Protein AF-A0A956NRW0-F1 (afdb_monomer_lite)

Secondary structure (DSSP, 8-state):
-PPPPPPPPHHHHHHHHTTPEEEEEEEEEP-TTS--EEEEEEETTEEEEE----HHHHHHHHHHHHHTT---EEEEE-SSTTEEEEEESSSSP-EEEEETTS--HHHHHHHTPPP-SSHHHHHHHHHHHH-HHHHHHHHHHHHHHHHHHHHHHS-TTS-HHHHHHHHHHHHHHHHHHHHHHHTTTTTT-TTHHHHHHHHHHHTT--HIIIIIHIIIIIIITS-GGG--HHHHTT-S-----STTTSPPHHHHHT-

Sequence (255 aa):
MATPPRTPSPVDRFLALIGARRAALPRQVPGQDAPPLLHVADLAQLPCWLAETDSARTRTLARRLARHGHVALLLGRGGHPDGVEAAVTLAPARVHAIDLGAPAIAVQRLRQLAPTGSRLGDALAAAAALDVDAAGRLAFGRARARVTSMVRALPERIPAPDRHAWVLLQVTRLLFLRFVESEGWLDGRADFLARAVDDVMQRGGEPWTDLLAPLFFGTLNRPVARRTAGARRFGRIPFLNGGLFERHPLEVAHR

Structure (mmCIF, N/CA/C/O backbone):
data_AF-A0A956NRW0-F1
#
_entry.id   AF-A0A956NRW0-F1
#
loop_
_atom_site.group_PDB
_atom_site.id
_atom_site.type_symbol
_atom_site.label_atom_id
_atom_site.label_alt_id
_atom_site.label_comp_id
_atom_site.label_asym_id
_atom_site.label_entity_id
_atom_site.label_seq_id
_atom_site.pdbx_PDB_ins_code
_atom_site.Cartn_x
_atom_site.Cartn_y
_atom_site.Cartn_z
_atom_site.occupancy
_atom_site.B_iso_or_equiv
_atom_site.auth_seq_id
_atom_site.auth_comp_id
_atom_site.auth_asym_id
_atom_site.auth_atom_id
_atom_site.pdbx_PDB_model_num
ATOM 1 N N . MET A 1 1 ? -43.863 -12.610 13.080 1.00 38.00 1 MET A N 1
ATOM 2 C CA . MET A 1 1 ? -43.290 -11.297 12.712 1.00 38.00 1 MET A CA 1
ATOM 3 C C . MET A 1 1 ? -41.778 -11.463 12.678 1.00 38.00 1 MET A C 1
ATOM 5 O O . MET A 1 1 ? -41.173 -11.578 13.734 1.00 38.00 1 MET A O 1
ATOM 9 N N . ALA A 1 2 ? -41.186 -11.643 11.495 1.00 37.66 2 ALA A N 1
ATOM 10 C CA . ALA A 1 2 ? -39.738 -11.798 11.368 1.00 37.66 2 ALA A CA 1
ATOM 11 C C . ALA A 1 2 ? -39.085 -10.425 11.563 1.00 37.66 2 ALA A C 1
ATOM 13 O O . ALA A 1 2 ? -39.361 -9.496 10.807 1.00 37.66 2 ALA A O 1
ATOM 14 N N . THR A 1 3 ? -38.276 -10.281 12.609 1.00 34.28 3 THR A N 1
ATOM 15 C CA . THR A 1 3 ? -37.458 -9.090 12.845 1.00 34.28 3 THR A CA 1
ATOM 16 C C . THR A 1 3 ? -36.554 -8.887 11.624 1.00 34.28 3 THR A C 1
ATOM 18 O O . THR A 1 3 ? -35.853 -9.833 11.255 1.00 34.28 3 THR A O 1
ATOM 21 N N . PRO A 1 4 ? -36.561 -7.718 10.958 1.00 40.06 4 PRO A N 1
ATOM 22 C CA . PRO A 1 4 ? -35.683 -7.489 9.815 1.00 40.06 4 PRO A CA 1
ATOM 23 C C . PRO A 1 4 ? -34.215 -7.665 10.241 1.00 40.06 4 PRO A C 1
ATOM 25 O O . PRO A 1 4 ? -33.876 -7.352 11.390 1.00 40.06 4 PRO A O 1
ATOM 28 N N . PRO A 1 5 ? -33.332 -8.171 9.360 1.00 44.38 5 PRO A N 1
ATOM 29 C CA . PRO A 1 5 ? -31.921 -8.330 9.690 1.00 44.38 5 PRO A CA 1
ATOM 30 C C . PRO A 1 5 ? -31.342 -6.961 10.065 1.00 44.38 5 PRO A C 1
ATOM 32 O O . PRO A 1 5 ? -31.353 -6.035 9.255 1.00 44.38 5 PRO A O 1
ATOM 35 N N . ARG A 1 6 ? -30.874 -6.809 11.314 1.00 53.38 6 ARG A N 1
ATOM 36 C CA . ARG A 1 6 ? -30.199 -5.582 11.763 1.00 53.38 6 ARG A CA 1
ATOM 37 C C . ARG A 1 6 ? -28.986 -5.368 10.868 1.00 53.38 6 ARG A C 1
ATOM 39 O O . ARG A 1 6 ? -28.093 -6.214 10.830 1.00 53.38 6 ARG A O 1
ATOM 46 N N . THR A 1 7 ? -28.949 -4.239 10.172 1.00 58.75 7 THR A N 1
ATOM 47 C CA . THR A 1 7 ? -27.763 -3.799 9.442 1.00 58.75 7 THR A CA 1
ATOM 48 C C . THR A 1 7 ? -26.584 -3.769 10.422 1.00 58.75 7 THR A C 1
ATOM 50 O O . THR A 1 7 ? -26.732 -3.197 11.508 1.00 58.75 7 THR A O 1
ATOM 53 N N . PRO A 1 8 ? -25.444 -4.409 10.104 1.00 72.69 8 PRO A N 1
ATOM 54 C CA . PRO A 1 8 ? -24.305 -4.450 11.014 1.00 72.69 8 PRO A CA 1
ATOM 55 C C . PRO A 1 8 ? -23.824 -3.027 11.296 1.00 72.69 8 PRO A C 1
ATOM 57 O O . PRO A 1 8 ? -23.718 -2.211 10.376 1.00 72.69 8 PRO A O 1
ATOM 60 N N . SER A 1 9 ? -23.541 -2.723 12.564 1.00 84.81 9 SER A N 1
ATOM 61 C CA . SER A 1 9 ? -23.036 -1.402 12.937 1.00 84.81 9 SER A CA 1
ATOM 62 C C . SER A 1 9 ? -21.676 -1.122 12.271 1.00 84.81 9 SER A C 1
ATOM 64 O O . SER A 1 9 ? -20.981 -2.053 11.850 1.00 84.81 9 SER A O 1
ATOM 66 N N . PRO A 1 10 ? -21.233 0.143 12.187 1.00 86.12 10 PRO A N 1
ATOM 67 C CA . PRO A 1 10 ? -19.915 0.473 11.634 1.00 86.12 10 PRO A CA 1
ATOM 68 C C . PRO A 1 10 ? -18.787 -0.253 12.371 1.00 86.12 10 PRO A C 1
ATOM 70 O O . PRO A 1 10 ? -17.885 -0.814 11.755 1.00 86.12 10 PRO A O 1
ATOM 73 N N . VAL A 1 11 ? -18.895 -0.351 13.698 1.00 87.88 11 VAL A N 1
ATOM 74 C CA . VAL A 1 11 ? -17.971 -1.123 14.539 1.00 87.88 11 VAL A CA 1
ATOM 75 C C . VAL A 1 11 ? -17.994 -2.602 14.156 1.00 87.88 11 VAL A C 1
ATOM 77 O O . VAL A 1 11 ? -16.940 -3.227 14.047 1.00 87.88 11 VAL A O 1
ATOM 80 N N . ASP A 1 12 ? -19.175 -3.161 13.885 1.00 88.56 12 ASP A N 1
ATOM 81 C CA . ASP A 1 12 ? -19.300 -4.556 13.476 1.00 88.56 12 ASP A CA 1
ATOM 82 C C . ASP A 1 12 ? -18.597 -4.848 12.150 1.00 88.56 12 ASP A C 1
ATOM 84 O O . ASP A 1 12 ? -17.919 -5.873 12.021 1.00 88.56 12 ASP A O 1
ATOM 88 N N . ARG A 1 13 ? -18.742 -3.933 11.185 1.00 90.44 13 ARG A N 1
ATOM 89 C CA . ARG A 1 13 ? -18.054 -3.990 9.892 1.00 90.44 13 ARG A CA 1
ATOM 90 C C . ARG A 1 13 ? -16.546 -3.841 10.061 1.00 90.44 13 ARG A C 1
ATOM 92 O O . ARG A 1 13 ? -15.802 -4.636 9.495 1.00 90.44 13 ARG A O 1
ATOM 99 N N . PHE A 1 14 ? -16.091 -2.880 10.866 1.00 91.25 14 PHE A N 1
ATOM 100 C CA . PHE A 1 14 ? -14.670 -2.682 11.156 1.00 91.25 14 PHE A CA 1
ATOM 101 C C . PHE A 1 14 ? -14.024 -3.949 11.731 1.00 91.25 14 PHE A C 1
ATOM 103 O O . PHE A 1 14 ? -13.015 -4.412 11.201 1.00 91.25 14 PHE A O 1
ATOM 110 N N . LEU A 1 15 ? -14.640 -4.554 12.754 1.00 92.50 15 LEU A N 1
ATOM 111 C CA . LEU A 1 15 ? -14.152 -5.786 13.384 1.00 92.50 15 LEU A CA 1
ATOM 112 C C . LEU A 1 15 ? -14.040 -6.947 12.385 1.00 92.50 15 LEU A C 1
ATOM 114 O O . LEU A 1 15 ? -13.053 -7.683 12.405 1.00 92.50 15 LEU A O 1
ATOM 118 N N . ALA A 1 16 ? -15.019 -7.090 11.487 1.00 91.44 16 ALA A N 1
ATOM 119 C CA . ALA A 1 16 ? -14.989 -8.107 10.438 1.00 91.44 16 ALA A CA 1
ATOM 120 C C . ALA A 1 16 ? -13.855 -7.865 9.425 1.00 91.44 16 ALA A C 1
ATOM 122 O O . ALA A 1 16 ? -13.162 -8.803 9.027 1.00 91.44 16 ALA A O 1
ATOM 123 N N . LEU A 1 17 ? -13.624 -6.608 9.032 1.00 91.69 17 LEU A N 1
ATOM 124 C CA . LEU A 1 17 ? -12.582 -6.252 8.067 1.00 91.69 17 LEU A CA 1
ATOM 125 C C . LEU A 1 17 ? -11.172 -6.525 8.605 1.00 91.69 17 LEU A C 1
ATOM 127 O O . LEU A 1 17 ? -10.342 -7.078 7.878 1.00 91.69 17 LEU A O 1
ATOM 131 N N . ILE A 1 18 ? -10.917 -6.207 9.878 1.00 92.56 18 ILE A N 1
ATOM 132 C CA . ILE A 1 18 ? -9.623 -6.478 10.526 1.00 92.56 18 ILE A CA 1
ATOM 133 C C . ILE A 1 18 ? -9.441 -7.950 10.926 1.00 92.56 18 ILE A C 1
ATOM 135 O O . ILE A 1 18 ? -8.366 -8.319 11.383 1.00 92.56 18 ILE A O 1
ATOM 139 N N . GLY A 1 19 ? -10.466 -8.795 10.757 1.00 91.50 19 GLY A N 1
ATOM 140 C CA . GLY A 1 19 ? -10.406 -10.216 11.106 1.00 91.50 19 GLY A CA 1
ATOM 141 C C . GLY A 1 19 ? -10.391 -10.488 12.613 1.00 91.50 19 GLY A C 1
ATOM 142 O O . GLY A 1 19 ? -9.850 -11.504 13.042 1.00 91.50 19 GLY A O 1
ATOM 143 N N . ALA A 1 20 ? -10.959 -9.592 13.426 1.00 93.00 20 ALA A N 1
ATOM 144 C CA . ALA A 1 20 ? -11.029 -9.787 14.870 1.00 93.00 20 ALA A CA 1
ATOM 145 C C . ALA A 1 20 ? -12.005 -10.921 15.229 1.00 93.00 20 ALA A C 1
ATOM 147 O O . ALA A 1 20 ? -13.095 -11.044 14.660 1.00 93.00 20 ALA A O 1
ATOM 148 N N . ARG A 1 21 ? -11.637 -11.738 16.219 1.00 91.94 21 ARG A N 1
ATOM 149 C CA . ARG A 1 21 ? -12.472 -12.835 16.715 1.00 91.94 21 ARG A CA 1
ATOM 150 C C . ARG A 1 21 ? -13.541 -12.277 17.647 1.00 91.94 21 ARG A C 1
ATOM 152 O O . ARG A 1 21 ? -13.219 -11.737 18.699 1.00 91.94 21 ARG A O 1
ATOM 159 N N . ARG A 1 22 ? -14.814 -12.429 17.284 1.00 88.38 22 ARG A N 1
ATOM 160 C CA . ARG A 1 22 ? -15.949 -11.968 18.097 1.00 88.38 22 ARG A CA 1
ATOM 161 C C . ARG A 1 22 ? -15.979 -12.626 19.474 1.00 88.38 22 ARG A C 1
ATOM 163 O O . ARG A 1 22 ? -15.791 -13.836 19.589 1.00 88.38 22 ARG A O 1
ATOM 170 N N . ALA A 1 23 ? -16.278 -11.831 20.499 1.00 83.50 23 ALA A N 1
ATOM 171 C CA . ALA A 1 23 ? -16.633 -12.362 21.807 1.00 83.50 23 ALA A CA 1
ATOM 172 C C . ALA A 1 23 ? -18.000 -13.064 21.721 1.00 83.50 23 ALA A C 1
ATOM 174 O O . ALA A 1 23 ? -18.914 -12.559 21.072 1.00 83.50 23 ALA A O 1
ATOM 175 N N . ALA A 1 24 ? -18.141 -14.221 22.376 1.00 70.69 24 ALA A N 1
ATOM 176 C CA . ALA A 1 24 ? -19.383 -15.002 22.355 1.00 70.69 24 ALA A CA 1
ATOM 177 C C . ALA A 1 24 ? -20.562 -14.254 23.002 1.00 70.69 24 ALA A C 1
ATOM 179 O O . ALA A 1 24 ? -21.689 -14.327 22.522 1.00 70.69 24 ALA A O 1
ATOM 180 N N . LEU A 1 25 ? -20.286 -13.511 24.076 1.00 67.88 25 LEU A N 1
ATOM 181 C CA . LEU A 1 25 ? -21.221 -12.602 24.727 1.00 67.88 25 LEU A CA 1
ATOM 182 C C . LEU A 1 25 ? -20.461 -11.333 25.115 1.00 67.88 25 LEU A C 1
ATOM 184 O O . LEU A 1 25 ? -19.391 -11.451 25.724 1.00 67.88 25 LEU A O 1
ATOM 188 N N . PRO A 1 26 ? -20.985 -10.140 24.790 1.00 68.25 26 PRO A N 1
ATOM 189 C CA . PRO A 1 26 ? -20.364 -8.901 25.211 1.00 68.25 26 PRO A CA 1
ATOM 190 C C . PRO A 1 26 ? -20.282 -8.819 26.739 1.00 68.25 26 PRO A C 1
ATOM 192 O O . PRO A 1 26 ? -21.289 -8.986 27.427 1.00 68.25 26 PRO A O 1
ATOM 195 N N . ARG A 1 27 ? -19.081 -8.595 27.282 1.00 70.31 27 ARG A N 1
ATOM 196 C CA . ARG A 1 27 ? -18.859 -8.496 28.735 1.00 70.31 27 ARG A CA 1
ATOM 197 C C . ARG A 1 27 ? -18.570 -7.060 29.125 1.00 70.31 27 ARG A C 1
ATOM 199 O O . ARG A 1 27 ? -17.710 -6.421 28.519 1.00 70.31 27 ARG A O 1
ATOM 206 N N . GLN A 1 28 ? -19.261 -6.574 30.150 1.00 71.25 28 GLN A N 1
ATOM 207 C CA . GLN A 1 28 ? -18.944 -5.281 30.737 1.00 71.25 28 GLN A CA 1
ATOM 208 C C . GLN A 1 28 ? -17.596 -5.385 31.453 1.00 71.25 28 GLN A C 1
ATOM 210 O O . GLN A 1 28 ? -17.393 -6.256 32.301 1.00 71.25 28 GLN A O 1
ATOM 215 N N . VAL A 1 29 ? -16.658 -4.523 31.080 1.00 68.00 29 VAL A N 1
ATOM 216 C CA . VAL A 1 29 ? -15.355 -4.437 31.736 1.00 68.00 29 VAL A CA 1
ATOM 217 C C . VAL A 1 29 ? -15.515 -3.506 32.940 1.00 68.00 29 VAL A C 1
ATOM 219 O O . VAL A 1 29 ? -15.993 -2.383 32.756 1.00 68.00 29 VAL A O 1
ATOM 222 N N . PRO A 1 30 ? -15.152 -3.934 34.164 1.00 56.62 30 PRO A N 1
ATOM 223 C CA . PRO A 1 30 ? -15.244 -3.078 35.338 1.00 56.62 30 PRO A CA 1
ATOM 224 C C . PRO A 1 30 ? -14.390 -1.826 35.138 1.00 56.62 30 PRO A C 1
ATOM 226 O O . PRO A 1 30 ? -13.171 -1.911 35.005 1.00 56.62 30 PRO A O 1
ATOM 229 N N . GLY A 1 31 ? -15.031 -0.663 35.108 1.00 55.47 31 GLY A N 1
ATOM 230 C CA . GLY A 1 31 ? -14.366 0.631 35.137 1.00 55.47 31 GLY A CA 1
ATOM 231 C C . GLY A 1 31 ? -14.922 1.421 36.307 1.00 55.47 31 GLY A C 1
ATOM 232 O O . GLY A 1 31 ? -16.057 1.881 36.236 1.00 55.47 31 GLY A O 1
ATOM 233 N N . GLN A 1 32 ? -14.147 1.570 37.382 1.00 51.06 32 GLN A N 1
ATOM 234 C CA . GLN A 1 32 ? -14.484 2.530 38.433 1.00 51.06 32 GLN A CA 1
ATOM 235 C C . GLN A 1 32 ? -14.454 3.932 37.792 1.00 51.06 32 GLN A C 1
ATOM 237 O O . GLN A 1 32 ? -13.421 4.376 37.290 1.00 51.06 32 GLN A O 1
ATOM 242 N N . ASP A 1 33 ? -15.617 4.580 37.703 1.00 53.00 33 ASP A N 1
ATOM 243 C CA . ASP A 1 33 ? -15.849 5.928 37.155 1.00 53.00 33 ASP A CA 1
ATOM 244 C C . ASP A 1 33 ? -15.638 6.132 35.639 1.00 53.00 33 ASP A C 1
ATOM 246 O O . ASP A 1 33 ? -15.332 7.244 35.200 1.00 53.00 33 ASP A O 1
ATOM 250 N N . ALA A 1 34 ? -15.760 5.092 34.811 1.00 59.72 34 ALA A N 1
ATOM 251 C CA . ALA A 1 34 ? -15.691 5.197 33.345 1.00 59.72 34 ALA A CA 1
ATOM 252 C C . ALA A 1 34 ? -17.046 4.837 32.702 1.00 59.72 34 ALA A C 1
ATOM 254 O O . ALA A 1 34 ? -17.807 4.077 33.303 1.00 59.72 34 ALA A O 1
ATOM 255 N N . PRO A 1 35 ? -17.374 5.340 31.491 1.00 65.06 35 PRO A N 1
ATOM 256 C CA . PRO A 1 35 ? -18.536 4.836 30.760 1.00 65.06 35 PRO A CA 1
ATOM 257 C C . PRO A 1 35 ? -18.418 3.311 30.595 1.00 65.06 35 PRO A C 1
ATOM 259 O O . PRO A 1 35 ? -17.295 2.804 30.495 1.00 65.06 35 PRO A O 1
ATOM 262 N N . PRO A 1 36 ? -19.543 2.573 30.580 1.00 73.62 36 PRO A N 1
ATOM 263 C CA . PRO A 1 36 ? -19.519 1.121 30.485 1.00 73.62 36 PRO A CA 1
ATOM 264 C C . PRO A 1 36 ? -18.749 0.696 29.231 1.00 73.62 36 PRO A C 1
ATOM 266 O O . PRO A 1 36 ? -19.142 1.002 28.107 1.00 73.62 36 PRO A O 1
ATOM 269 N N . LEU A 1 37 ? -17.623 0.014 29.441 1.00 84.56 37 LEU A N 1
ATOM 270 C CA . LEU A 1 37 ? -16.817 -0.563 28.374 1.00 84.56 37 LEU A CA 1
ATOM 271 C C . LEU A 1 37 ? -17.332 -1.957 28.068 1.00 84.56 37 LEU A C 1
ATOM 273 O O . LEU A 1 37 ? -17.497 -2.777 28.974 1.00 84.56 37 LEU A O 1
ATOM 277 N N . LEU A 1 38 ? -17.533 -2.238 26.789 1.00 88.50 38 LEU A N 1
ATOM 278 C CA . LEU A 1 38 ? -18.026 -3.524 26.335 1.00 88.50 38 LEU A CA 1
ATOM 279 C C . LEU A 1 38 ? -16.923 -4.282 25.602 1.00 88.50 38 LEU A C 1
ATOM 281 O O . LEU A 1 38 ? -16.443 -3.834 24.565 1.00 88.50 38 LEU A O 1
ATOM 285 N N . HIS A 1 39 ? -16.521 -5.447 26.100 1.00 91.25 39 HIS A N 1
ATOM 286 C CA . HIS A 1 39 ? -15.642 -6.341 25.344 1.00 91.25 39 HIS A CA 1
ATOM 287 C C . HIS A 1 39 ? -16.421 -6.990 24.202 1.00 91.25 39 HIS A C 1
ATOM 289 O O . HIS A 1 39 ? -17.383 -7.711 24.448 1.00 91.25 39 HIS A O 1
ATOM 295 N N . VAL A 1 40 ? -16.020 -6.707 22.960 1.00 91.88 40 VAL A N 1
ATOM 296 C CA . VAL A 1 40 ? -16.759 -7.106 21.746 1.00 91.88 40 VAL A CA 1
ATOM 297 C C . VAL A 1 40 ? -16.001 -8.100 20.864 1.00 91.88 40 VAL A C 1
ATOM 299 O O . VAL A 1 40 ? -16.624 -8.863 20.121 1.00 91.88 40 VAL A O 1
ATOM 302 N N . ALA A 1 41 ? -14.668 -8.109 20.926 1.00 93.62 41 ALA A N 1
ATOM 303 C CA . ALA A 1 41 ? -13.820 -8.989 20.126 1.00 93.62 41 ALA A CA 1
ATOM 304 C C . ALA A 1 41 ? -12.388 -9.062 20.680 1.00 93.62 41 ALA A C 1
ATOM 306 O O . ALA A 1 41 ? -12.022 -8.292 21.564 1.00 93.62 41 ALA A O 1
ATOM 307 N N . ASP A 1 42 ? -11.571 -9.938 20.104 1.00 94.06 42 ASP A N 1
ATOM 308 C CA . ASP A 1 42 ? -10.123 -9.999 20.296 1.00 94.06 42 ASP A CA 1
ATOM 309 C C . ASP A 1 42 ? -9.409 -9.888 18.941 1.00 94.06 42 ASP A C 1
ATOM 311 O O . ASP A 1 42 ? -9.763 -10.579 17.981 1.00 94.06 42 ASP A O 1
ATOM 315 N N . LEU A 1 43 ? -8.378 -9.048 18.866 1.00 93.25 43 LEU A N 1
ATOM 316 C CA . LEU A 1 43 ? -7.432 -8.996 17.754 1.00 93.25 43 LEU A CA 1
ATOM 317 C C . LEU A 1 43 ? -6.133 -9.659 18.224 1.00 93.25 43 LEU A C 1
ATOM 319 O O . LEU A 1 43 ? -5.366 -9.056 18.970 1.00 93.25 43 LEU A O 1
ATOM 323 N N . ALA A 1 44 ? -5.911 -10.919 17.843 1.00 91.88 44 ALA A N 1
ATOM 324 C CA . ALA A 1 44 ? -4.897 -11.770 18.475 1.00 91.88 44 ALA A CA 1
ATOM 325 C C . ALA A 1 44 ? -5.090 -11.828 20.012 1.00 91.88 44 ALA A C 1
ATOM 327 O O . ALA A 1 44 ? -6.150 -12.270 20.456 1.00 91.88 44 ALA A O 1
ATOM 328 N N . GLN A 1 45 ? -4.118 -11.404 20.832 1.00 92.12 45 GLN A N 1
ATOM 329 C CA . GLN A 1 45 ? -4.265 -11.316 22.296 1.00 92.12 45 GLN A CA 1
ATOM 330 C C . GLN A 1 45 ? -4.740 -9.937 22.790 1.00 92.12 45 GLN A C 1
ATOM 332 O O . GLN A 1 45 ? -4.855 -9.722 24.005 1.00 92.12 45 GLN A O 1
ATOM 337 N N . LEU A 1 46 ? -4.988 -8.991 21.878 1.00 94.00 46 LEU A N 1
ATOM 338 C CA . LEU A 1 46 ? -5.430 -7.637 22.198 1.00 94.00 46 LEU A CA 1
ATOM 339 C C . LEU A 1 46 ? -6.963 -7.582 22.306 1.00 94.00 46 LEU A C 1
ATOM 341 O O . LEU A 1 46 ? -7.649 -7.709 21.287 1.00 94.00 46 LEU A O 1
ATOM 345 N N . PRO A 1 47 ? -7.532 -7.355 23.505 1.00 93.69 47 PRO A N 1
ATOM 346 C CA . PRO A 1 47 ? -8.975 -7.217 23.638 1.00 93.69 47 PRO A CA 1
ATOM 347 C C . PRO A 1 47 ? -9.457 -5.939 22.944 1.00 93.69 47 PRO A C 1
ATOM 349 O O . PRO A 1 47 ? -8.836 -4.882 23.053 1.00 93.69 47 PRO A O 1
ATOM 352 N N . CYS A 1 48 ? -10.583 -6.037 22.245 1.00 94.19 48 CYS A N 1
ATOM 353 C CA . CYS A 1 48 ? -11.268 -4.921 21.606 1.00 94.19 48 CYS A CA 1
ATOM 354 C C . CYS A 1 48 ? -12.447 -4.488 22.482 1.00 94.19 48 CYS A C 1
ATOM 356 O O . CYS A 1 48 ? -13.370 -5.273 22.734 1.00 94.19 48 CYS A O 1
ATOM 358 N N . TRP A 1 49 ? -12.414 -3.245 22.951 1.00 93.38 49 TRP A N 1
ATOM 359 C CA . TRP A 1 49 ? -13.445 -2.657 23.800 1.00 93.38 49 TRP A CA 1
ATOM 360 C C . TRP A 1 49 ? -14.213 -1.594 23.039 1.00 93.38 49 TRP A C 1
ATOM 362 O O . TRP A 1 49 ? -13.613 -0.743 22.397 1.00 93.38 49 TRP A O 1
ATOM 372 N N . LEU A 1 50 ? -15.533 -1.623 23.139 1.00 89.88 50 LEU A N 1
ATOM 373 C CA . LEU A 1 50 ? -16.420 -0.605 22.608 1.00 89.88 50 LEU A CA 1
ATOM 374 C C . LEU A 1 50 ? -16.821 0.351 23.732 1.00 89.88 50 LEU A C 1
ATOM 376 O O . LEU A 1 50 ? -17.248 -0.089 24.802 1.00 89.88 50 LEU A O 1
ATOM 380 N N . ALA A 1 51 ? -16.693 1.647 23.469 1.00 85.94 51 ALA A N 1
ATOM 381 C CA . ALA A 1 51 ? -17.247 2.713 24.286 1.00 85.94 51 ALA A CA 1
ATOM 382 C C . ALA A 1 51 ? -18.305 3.474 23.480 1.00 85.94 51 ALA A C 1
ATOM 384 O O . ALA A 1 51 ? -18.067 3.871 22.338 1.00 85.94 51 ALA A O 1
ATOM 385 N N . GLU A 1 52 ? -19.467 3.717 24.082 1.00 79.06 52 GLU A N 1
ATOM 386 C CA . GLU A 1 52 ? -20.474 4.622 23.518 1.00 79.06 52 GLU A CA 1
ATOM 387 C C . GLU A 1 52 ? -20.067 6.080 23.781 1.00 79.06 52 GLU A C 1
ATOM 389 O O . GLU A 1 52 ? -20.621 6.773 24.633 1.00 79.06 52 GLU A O 1
ATOM 394 N N . THR A 1 53 ? -19.018 6.535 23.092 1.00 70.81 53 THR A N 1
ATOM 395 C CA . THR A 1 53 ? -18.419 7.863 23.280 1.00 70.81 53 THR A CA 1
ATOM 396 C C . THR A 1 53 ? -18.199 8.602 21.963 1.00 70.81 53 THR A C 1
ATOM 398 O O . THR A 1 53 ? -18.039 7.984 20.912 1.00 70.81 53 THR A O 1
ATOM 401 N N . ASP A 1 54 ? -18.168 9.937 22.047 1.00 70.62 54 ASP A N 1
ATOM 402 C CA . ASP A 1 54 ? -17.678 10.834 20.991 1.00 70.62 54 ASP A CA 1
ATOM 403 C C . ASP A 1 54 ? -16.136 10.885 20.936 1.00 70.62 54 ASP A C 1
ATOM 405 O O . ASP A 1 54 ? -15.453 10.414 21.849 1.00 70.62 54 ASP A O 1
ATOM 409 N N . SER A 1 55 ? -15.583 11.541 19.911 1.00 67.38 55 SER A N 1
ATOM 410 C CA . SER A 1 55 ? -14.139 11.700 19.672 1.00 67.38 55 SER A CA 1
ATOM 411 C C . SER A 1 55 ? -13.312 12.199 20.851 1.00 67.38 55 SER A C 1
ATOM 413 O O . SER A 1 55 ? -12.221 11.685 21.144 1.00 67.38 55 SER A O 1
ATOM 415 N N . ALA A 1 56 ? -13.795 13.235 21.537 1.00 68.75 56 ALA A N 1
ATOM 416 C CA . ALA A 1 56 ? -13.063 13.864 22.631 1.00 68.75 56 ALA A CA 1
ATOM 417 C C . ALA A 1 56 ? -13.045 12.953 23.869 1.00 68.75 56 ALA A C 1
ATOM 419 O O . ALA A 1 56 ? -12.017 12.814 24.551 1.00 68.75 56 ALA A O 1
ATOM 420 N N . ARG A 1 57 ? -14.166 12.275 24.123 1.00 78.62 57 ARG A N 1
ATOM 421 C CA . ARG A 1 57 ? -14.331 11.313 25.212 1.00 78.62 57 ARG A CA 1
ATOM 422 C C . ARG A 1 57 ? -13.558 10.021 24.948 1.00 78.62 57 ARG A C 1
ATOM 424 O O . ARG A 1 57 ? -12.863 9.577 25.861 1.00 78.62 57 ARG A O 1
ATOM 431 N N . THR A 1 58 ? -13.550 9.495 23.718 1.00 79.75 58 THR A N 1
ATOM 432 C CA . THR A 1 58 ? -12.745 8.321 23.318 1.00 79.75 58 THR A CA 1
ATOM 433 C C . THR A 1 58 ? -11.264 8.550 23.626 1.00 79.75 58 THR A C 1
ATOM 435 O O . THR A 1 58 ? -10.601 7.707 24.233 1.00 79.75 58 THR A O 1
ATOM 438 N N . ARG A 1 59 ? -10.731 9.735 23.292 1.00 81.00 59 ARG A N 1
ATOM 439 C CA . ARG A 1 59 ? -9.323 10.088 23.555 1.00 81.00 59 ARG A CA 1
ATOM 440 C C . ARG A 1 59 ? -9.000 10.152 25.039 1.00 81.00 59 ARG A C 1
ATOM 442 O O . ARG A 1 59 ? -7.964 9.647 25.476 1.00 81.00 59 ARG A O 1
ATOM 449 N N . THR A 1 60 ? -9.865 10.806 25.802 1.00 84.06 60 THR A N 1
ATOM 450 C CA . THR A 1 60 ? -9.698 10.962 27.250 1.00 84.06 60 THR A CA 1
ATOM 451 C C . THR A 1 60 ? -9.731 9.601 27.939 1.00 84.06 60 THR A C 1
ATOM 453 O O . THR A 1 60 ? -8.863 9.301 28.762 1.00 84.06 60 THR A O 1
ATOM 456 N N . LEU A 1 61 ? -10.662 8.742 27.525 1.00 86.31 61 LEU A N 1
ATOM 457 C CA . LEU A 1 61 ? -10.801 7.381 28.019 1.00 86.31 61 LEU A CA 1
ATOM 458 C C . LEU A 1 61 ? -9.584 6.517 27.670 1.00 86.31 61 LEU A C 1
ATOM 460 O O . LEU A 1 61 ? -9.012 5.901 28.565 1.00 86.31 61 LEU A O 1
ATOM 464 N N . ALA A 1 62 ? -9.111 6.539 26.420 1.00 87.00 62 ALA A N 1
ATOM 465 C CA . ALA A 1 62 ? -7.927 5.782 26.010 1.00 87.00 62 ALA A CA 1
ATOM 466 C C . ALA A 1 62 ? -6.674 6.172 26.811 1.00 87.00 62 ALA A C 1
ATOM 468 O O . ALA A 1 62 ? -5.925 5.306 27.263 1.00 87.00 62 ALA A O 1
ATOM 469 N N . ARG A 1 63 ? -6.465 7.478 27.040 1.00 86.44 63 ARG A N 1
ATOM 470 C CA . ARG A 1 63 ? -5.358 7.989 27.869 1.00 86.44 63 ARG A CA 1
ATOM 471 C C . ARG A 1 63 ? -5.477 7.535 29.317 1.00 86.44 63 ARG A C 1
ATOM 473 O O . ARG A 1 63 ? -4.471 7.180 29.927 1.00 86.44 63 ARG A O 1
ATOM 480 N N . ARG A 1 64 ? -6.688 7.559 29.872 1.00 85.81 64 ARG A N 1
ATOM 481 C CA . ARG A 1 64 ? -6.946 7.098 31.236 1.00 85.81 64 ARG A CA 1
ATOM 482 C C . ARG A 1 64 ? -6.664 5.604 31.371 1.00 85.81 64 ARG A C 1
ATOM 484 O O . ARG A 1 64 ? -5.937 5.233 32.285 1.00 85.81 64 ARG A O 1
ATOM 491 N N . LEU A 1 65 ? -7.166 4.779 30.453 1.00 87.12 65 LEU A N 1
ATOM 492 C CA . LEU A 1 65 ? -6.921 3.333 30.435 1.00 87.12 65 LEU A CA 1
ATOM 493 C C . LEU A 1 65 ? -5.424 3.019 30.335 1.00 87.12 65 LEU A C 1
ATOM 495 O O . LEU A 1 65 ? -4.915 2.241 31.138 1.00 87.12 65 LEU A O 1
ATOM 499 N N . ALA A 1 66 ? -4.705 3.710 29.445 1.00 86.56 66 ALA A N 1
ATOM 500 C CA . ALA A 1 66 ? -3.257 3.565 29.307 1.00 86.56 66 ALA A CA 1
ATOM 501 C C . ALA A 1 66 ? -2.504 3.879 30.615 1.00 86.56 66 ALA A C 1
ATOM 503 O O . ALA A 1 66 ? -1.600 3.141 30.996 1.00 86.56 66 ALA A O 1
ATOM 504 N N . ARG A 1 67 ? -2.895 4.945 31.334 1.00 84.69 67 ARG A N 1
ATOM 505 C CA . ARG A 1 67 ? -2.289 5.324 32.629 1.00 84.69 67 ARG A CA 1
ATOM 506 C C . ARG A 1 67 ? -2.501 4.283 33.728 1.00 84.69 67 ARG A C 1
ATOM 508 O O . ARG A 1 67 ? -1.652 4.164 34.598 1.00 84.69 67 ARG A O 1
ATOM 515 N N . HIS A 1 68 ? -3.607 3.544 33.678 1.00 85.31 68 HIS A N 1
ATOM 516 C CA . HIS A 1 68 ? -3.926 2.488 34.645 1.00 85.31 68 HIS A CA 1
ATOM 517 C C . HIS A 1 68 ? -3.433 1.102 34.186 1.00 85.31 68 HIS A C 1
ATOM 519 O O . HIS A 1 68 ? -3.787 0.092 34.784 1.00 85.31 68 HIS A O 1
ATOM 525 N N . GLY A 1 69 ? -2.627 1.027 33.117 1.00 83.31 69 GLY A N 1
ATOM 526 C CA . GLY A 1 69 ? -2.059 -0.233 32.622 1.00 83.31 69 GLY A CA 1
ATOM 527 C C . GLY A 1 69 ? -3.058 -1.139 31.893 1.00 83.31 69 GLY A C 1
ATOM 528 O O . GLY A 1 69 ? -2.764 -2.305 31.629 1.00 83.31 69 GLY A O 1
ATOM 529 N N . HIS A 1 70 ? -4.237 -0.628 31.541 1.00 89.12 70 HIS A N 1
ATOM 530 C CA . HIS A 1 70 ? -5.227 -1.371 30.773 1.00 89.12 70 HIS A CA 1
ATOM 531 C C . HIS A 1 70 ? -4.896 -1.288 29.283 1.00 89.12 70 HIS A C 1
ATOM 533 O O . HIS A 1 70 ? -5.042 -0.229 28.676 1.00 89.12 70 HIS A O 1
ATOM 539 N N . VAL A 1 71 ? -4.465 -2.408 28.698 1.00 91.81 71 VAL A N 1
ATOM 540 C CA . VAL A 1 71 ? -4.041 -2.507 27.291 1.00 91.81 71 VAL A CA 1
ATOM 541 C C . VAL A 1 71 ? -5.123 -3.180 26.442 1.00 91.81 71 VAL A C 1
ATOM 543 O O . VAL A 1 71 ? -5.424 -4.358 26.639 1.00 91.81 71 VAL A O 1
ATOM 546 N N . ALA A 1 72 ? -5.684 -2.429 25.496 1.00 93.69 72 ALA A N 1
ATOM 547 C CA . ALA A 1 72 ? -6.785 -2.818 24.624 1.00 93.69 72 ALA A CA 1
ATOM 548 C C . ALA A 1 72 ? -6.816 -1.969 23.339 1.00 93.69 72 ALA A C 1
ATOM 550 O O . ALA A 1 72 ? -6.208 -0.896 23.261 1.00 93.69 72 ALA A O 1
ATOM 551 N N . LEU A 1 73 ? -7.570 -2.436 22.344 1.00 94.62 73 LEU A N 1
ATOM 552 C CA . LEU A 1 73 ? -8.045 -1.627 21.226 1.00 94.62 73 LEU A CA 1
ATOM 553 C C . LEU A 1 73 ? -9.403 -1.023 21.606 1.00 94.62 73 LEU A C 1
ATOM 555 O O . LEU A 1 73 ? -10.412 -1.724 21.631 1.00 94.62 73 LEU A O 1
ATOM 559 N N . LEU A 1 74 ? -9.426 0.268 21.922 1.00 93.44 74 LEU A N 1
ATOM 560 C CA . LEU A 1 74 ? -10.646 1.014 22.202 1.00 93.44 74 LEU A CA 1
ATOM 561 C C . LEU A 1 74 ? -11.294 1.468 20.892 1.00 93.44 74 LEU A C 1
ATOM 563 O O . LEU A 1 74 ? -10.640 2.097 20.058 1.00 93.44 74 LEU A O 1
ATOM 567 N N . LEU A 1 75 ? -12.580 1.171 20.746 1.00 92.31 75 LEU A N 1
ATOM 568 C CA . LEU A 1 75 ? -13.420 1.520 19.614 1.00 92.31 75 LEU A CA 1
ATOM 569 C C . LEU A 1 75 ? -14.502 2.499 20.062 1.00 92.31 75 LEU A C 1
ATOM 571 O O . LEU A 1 75 ? -15.167 2.278 21.075 1.00 92.31 75 LEU A O 1
ATOM 575 N N . GLY A 1 76 ? -14.667 3.565 19.291 1.00 88.31 76 GLY A N 1
ATOM 576 C CA . GLY A 1 76 ? -15.710 4.571 19.457 1.00 88.31 76 GLY A CA 1
ATOM 577 C C . GLY A 1 76 ? -16.463 4.793 18.150 1.00 88.31 76 GLY A C 1
ATOM 578 O O . GLY A 1 76 ? -16.090 4.273 17.091 1.00 88.31 76 GLY A O 1
ATOM 579 N N . ARG A 1 77 ? -17.541 5.574 18.214 1.00 81.81 77 ARG A N 1
ATOM 580 C CA . ARG A 1 77 ? -18.335 5.913 17.033 1.00 81.81 77 ARG A CA 1
ATOM 581 C C . ARG A 1 77 ? -17.739 7.147 16.350 1.00 81.81 77 ARG A C 1
ATOM 583 O O . ARG A 1 77 ? -17.483 8.150 17.008 1.00 81.81 77 ARG A O 1
ATOM 590 N N . GLY A 1 78 ? -17.517 7.070 15.039 1.00 73.00 78 GLY A N 1
ATOM 591 C CA . GLY A 1 78 ? -17.036 8.206 14.253 1.00 73.00 78 GLY A CA 1
ATOM 592 C C . GLY A 1 78 ? -18.116 9.266 14.025 1.00 73.00 78 GLY A C 1
ATOM 593 O O . GLY A 1 78 ? -19.305 9.027 14.243 1.00 73.00 78 GLY A O 1
ATOM 594 N N . GLY A 1 79 ? -17.696 10.446 13.560 1.00 71.38 79 GLY A N 1
ATOM 595 C CA . GLY A 1 79 ? -18.588 11.582 13.292 1.00 71.38 79 GLY A CA 1
ATOM 596 C C . GLY A 1 79 ? -19.555 11.388 12.115 1.00 71.38 79 GLY A C 1
ATOM 597 O O . GLY A 1 79 ? -20.440 12.216 11.919 1.00 71.38 79 GLY A O 1
ATOM 598 N N . HIS A 1 80 ? -19.415 10.310 11.339 1.00 72.88 80 HIS A N 1
ATOM 599 C CA . HIS A 1 80 ? -20.251 9.989 10.179 1.00 72.88 80 HIS A CA 1
ATOM 600 C C . HIS A 1 80 ? -20.779 8.540 10.234 1.00 72.88 80 HIS A C 1
ATOM 602 O O . HIS A 1 80 ? -20.288 7.738 11.032 1.00 72.88 80 HIS A O 1
ATOM 608 N N . PRO A 1 81 ? -21.787 8.175 9.412 1.00 77.25 81 PRO A N 1
ATOM 609 C CA . PRO A 1 81 ? -22.453 6.872 9.486 1.00 77.25 81 PRO A CA 1
ATOM 610 C C . PRO A 1 81 ? -21.535 5.667 9.280 1.00 77.25 81 PRO A C 1
ATOM 612 O O . PRO A 1 81 ? -21.774 4.645 9.905 1.00 77.25 81 PRO A O 1
ATOM 615 N N . ASP A 1 82 ? -20.487 5.788 8.463 1.00 82.25 82 ASP A N 1
ATOM 616 C CA . ASP A 1 82 ? -19.486 4.738 8.215 1.00 82.25 82 ASP A CA 1
ATOM 617 C C . ASP A 1 82 ? -18.193 4.945 9.028 1.00 82.25 82 ASP A C 1
ATOM 619 O O . ASP A 1 82 ? -17.161 4.329 8.759 1.00 82.25 82 ASP A O 1
ATOM 623 N N . GLY A 1 83 ? -18.238 5.819 10.035 1.00 83.88 83 GLY A N 1
ATOM 624 C CA . GLY A 1 83 ? -17.089 6.191 10.844 1.00 83.88 83 GLY A CA 1
ATOM 625 C C . GLY A 1 83 ? -16.889 5.328 12.068 1.00 83.88 83 GLY A C 1
ATOM 626 O O . GLY A 1 83 ? -17.797 5.147 12.883 1.00 83.88 83 GLY A O 1
ATOM 627 N N . VAL A 1 84 ? -15.653 4.882 12.253 1.00 89.06 84 VAL A N 1
ATOM 628 C CA . VAL A 1 84 ? -15.195 4.237 13.483 1.00 89.06 84 VAL A CA 1
ATOM 629 C C . VAL A 1 84 ? -13.981 4.975 14.007 1.00 89.06 84 VAL A C 1
ATOM 631 O O . VAL A 1 84 ? -13.080 5.336 13.256 1.00 89.06 84 VAL A O 1
ATOM 634 N N . GLU A 1 85 ? -13.937 5.181 15.312 1.00 89.56 85 GLU A N 1
ATOM 635 C CA . GLU A 1 85 ? -12.727 5.637 15.973 1.00 89.56 85 GLU A CA 1
ATOM 636 C C . GLU A 1 85 ? -11.998 4.464 16.590 1.00 89.56 85 GLU A C 1
ATOM 638 O O . GLU A 1 85 ? -12.615 3.623 17.237 1.00 89.56 85 GLU A O 1
ATOM 643 N N . ALA A 1 86 ? -10.682 4.433 16.428 1.00 91.75 86 ALA A N 1
ATOM 644 C CA . ALA A 1 86 ? -9.835 3.408 17.007 1.00 91.75 86 ALA A CA 1
ATOM 645 C C . ALA A 1 86 ? -8.670 4.041 17.767 1.00 91.75 86 ALA A C 1
ATOM 647 O O . ALA A 1 86 ? -7.992 4.943 17.267 1.00 91.75 86 ALA A O 1
ATOM 648 N N . ALA A 1 87 ? -8.413 3.547 18.973 1.00 91.75 87 ALA A N 1
ATOM 649 C CA . ALA A 1 87 ? -7.285 3.959 19.791 1.00 91.75 87 ALA A CA 1
ATOM 650 C C . ALA A 1 87 ? -6.703 2.758 20.526 1.00 91.75 87 ALA A C 1
ATOM 652 O O . ALA A 1 87 ? -7.416 2.044 21.225 1.00 91.75 87 ALA A O 1
ATOM 653 N N . VAL A 1 88 ? -5.394 2.556 20.424 1.00 93.44 88 VAL A N 1
ATOM 654 C CA . VAL A 1 88 ? -4.716 1.611 21.314 1.00 93.44 88 VAL A CA 1
ATOM 655 C C . VAL A 1 88 ? -4.446 2.312 22.639 1.00 93.44 88 VAL A C 1
ATOM 657 O O . VAL A 1 88 ? -3.892 3.414 22.668 1.00 93.44 88 VAL A O 1
ATOM 660 N N . THR A 1 89 ? -4.824 1.681 23.748 1.00 92.06 89 THR A N 1
ATOM 661 C CA . THR A 1 89 ? -4.664 2.226 25.103 1.00 92.06 89 THR A CA 1
ATOM 662 C C . THR A 1 89 ? -3.232 2.037 25.624 1.00 92.06 89 THR A C 1
ATOM 664 O O . THR A 1 89 ? -2.988 1.476 26.688 1.00 92.06 89 THR A O 1
ATOM 667 N N . LEU A 1 90 ? -2.260 2.530 24.855 1.00 88.44 90 LEU A N 1
ATOM 668 C CA . LEU A 1 90 ? -0.843 2.636 25.209 1.00 88.44 90 LEU A CA 1
ATOM 669 C C . LEU A 1 90 ? -0.427 4.107 25.215 1.00 88.44 90 LEU A C 1
ATOM 671 O O . LEU A 1 90 ? -0.993 4.909 24.481 1.00 88.44 90 LEU A O 1
ATOM 675 N N . ALA A 1 91 ? 0.563 4.484 26.025 1.00 80.00 91 ALA A N 1
ATOM 676 C CA . ALA A 1 91 ? 1.095 5.845 26.017 1.00 80.00 91 ALA A CA 1
ATOM 677 C C . ALA A 1 91 ? 2.140 6.023 24.889 1.00 80.00 91 ALA A C 1
ATOM 679 O O . ALA A 1 91 ? 3.062 5.212 24.808 1.00 80.00 91 ALA A O 1
ATOM 680 N N . PRO A 1 92 ? 2.053 7.081 24.053 1.00 81.31 92 PRO A N 1
ATOM 681 C CA . PRO A 1 92 ? 0.994 8.092 24.005 1.00 81.31 92 PRO A CA 1
ATOM 682 C C . PRO A 1 92 ? -0.277 7.577 23.305 1.00 81.31 92 PRO A C 1
ATOM 684 O O . PRO A 1 92 ? -0.222 7.142 22.157 1.00 81.31 92 PRO A O 1
ATOM 687 N N . ALA A 1 93 ? -1.438 7.708 23.960 1.00 82.44 93 ALA A N 1
ATOM 688 C CA . ALA A 1 93 ? -2.698 7.243 23.379 1.00 82.44 93 ALA A CA 1
ATOM 689 C C . ALA A 1 93 ? -3.177 8.225 22.303 1.00 82.44 93 ALA A C 1
ATOM 691 O O . ALA A 1 93 ? -3.435 9.407 22.584 1.00 82.44 93 ALA A O 1
ATOM 692 N N . ARG A 1 94 ? -3.285 7.722 21.071 1.00 83.88 94 ARG A N 1
ATOM 693 C CA . ARG A 1 94 ? -3.761 8.444 19.887 1.00 83.88 94 ARG A CA 1
ATOM 694 C C . ARG A 1 94 ? -5.069 7.825 19.408 1.00 83.88 94 ARG A C 1
ATOM 696 O O . ARG A 1 94 ? -5.218 6.608 19.430 1.00 83.88 94 ARG A O 1
ATOM 703 N N . VAL A 1 95 ? -6.005 8.681 19.008 1.00 85.38 95 VAL A N 1
ATOM 704 C CA . VAL A 1 95 ? -7.291 8.272 18.429 1.00 85.38 95 VAL A CA 1
ATOM 705 C C . VAL A 1 95 ? -7.233 8.530 16.937 1.00 85.38 95 VAL A C 1
ATOM 707 O O . VAL A 1 95 ? -6.846 9.622 16.522 1.00 85.38 95 VAL A O 1
ATOM 710 N N . HIS A 1 96 ? -7.629 7.532 16.162 1.00 86.94 96 HIS A N 1
ATOM 711 C CA . HIS A 1 96 ? -7.654 7.559 14.711 1.00 86.94 96 HIS A CA 1
ATOM 712 C C . HIS A 1 96 ? -9.100 7.449 14.241 1.00 86.94 96 HIS A C 1
ATOM 714 O O . HIS A 1 96 ? -9.793 6.505 14.616 1.00 86.94 96 HIS A O 1
ATOM 720 N N . ALA A 1 97 ? -9.543 8.405 13.427 1.00 84.81 97 ALA A N 1
ATOM 721 C CA . ALA A 1 97 ? -10.813 8.306 12.721 1.00 84.81 97 ALA A CA 1
ATOM 722 C C . ALA A 1 97 ? -10.621 7.443 11.468 1.00 84.81 97 ALA A C 1
ATOM 724 O O . ALA A 1 97 ? -9.684 7.655 10.697 1.00 84.81 97 ALA A O 1
ATOM 725 N N . ILE A 1 98 ? -11.491 6.458 11.287 1.00 85.75 98 ILE A N 1
ATOM 726 C CA . ILE A 1 98 ? -11.449 5.488 10.198 1.00 85.75 98 ILE A CA 1
ATOM 727 C C . ILE A 1 98 ? -12.762 5.598 9.435 1.00 85.75 98 ILE A C 1
ATOM 729 O O . ILE A 1 98 ? -13.834 5.377 9.998 1.00 85.75 98 ILE A O 1
ATOM 733 N N . ASP A 1 99 ? -12.661 5.929 8.153 1.00 82.62 99 ASP A N 1
ATOM 734 C CA . ASP A 1 99 ? -13.786 5.916 7.228 1.00 82.62 99 ASP A CA 1
ATOM 735 C C . ASP A 1 99 ? -13.881 4.550 6.541 1.00 82.62 99 ASP A C 1
ATOM 737 O O . ASP A 1 99 ? -12.992 4.167 5.781 1.00 82.62 99 ASP A O 1
ATOM 741 N N . LEU A 1 100 ? -14.948 3.802 6.827 1.00 82.81 100 LEU A N 1
ATOM 742 C CA . LEU A 1 100 ? -15.202 2.497 6.214 1.00 82.81 100 LEU A CA 1
ATOM 743 C C . LEU A 1 100 ? -15.831 2.594 4.818 1.00 82.81 100 LEU A C 1
ATOM 745 O O . LEU A 1 100 ? -15.954 1.566 4.148 1.00 82.81 100 LEU A O 1
ATOM 749 N N . GLY A 1 101 ? -16.248 3.789 4.389 1.00 74.38 101 GLY A N 1
ATOM 750 C CA . GLY A 1 101 ? -16.724 4.060 3.032 1.00 74.38 101 GLY A CA 1
ATOM 751 C C . GLY A 1 101 ? -15.592 4.212 2.009 1.00 74.38 101 GLY A C 1
ATOM 752 O O . GLY A 1 101 ? -15.845 4.165 0.808 1.00 74.38 101 GLY A O 1
ATOM 753 N N . ALA A 1 102 ? -14.346 4.346 2.472 1.00 71.56 102 ALA A N 1
ATOM 754 C CA . ALA A 1 102 ? -13.160 4.541 1.645 1.00 71.56 102 ALA A CA 1
ATOM 755 C C . ALA A 1 102 ? -12.097 3.449 1.892 1.00 71.56 102 ALA A C 1
ATOM 757 O O . ALA A 1 102 ? -12.144 2.739 2.903 1.00 71.56 102 ALA A O 1
ATOM 758 N N . PRO A 1 103 ? -11.095 3.300 1.000 1.00 65.88 103 PRO A N 1
ATOM 759 C CA . PRO A 1 103 ? -9.955 2.417 1.233 1.00 65.88 103 PRO A CA 1
ATOM 760 C C . PRO A 1 103 ? -9.150 2.852 2.472 1.00 65.88 103 PRO A C 1
ATOM 762 O O . PRO A 1 103 ? -8.268 3.707 2.412 1.00 65.88 103 PRO A O 1
ATOM 765 N N . ALA A 1 104 ? -9.442 2.251 3.625 1.00 75.62 104 ALA A N 1
ATOM 766 C CA . ALA A 1 104 ? -8.774 2.571 4.880 1.00 75.62 104 ALA A CA 1
ATOM 767 C C . ALA A 1 104 ? -7.488 1.745 5.056 1.00 75.62 104 ALA A C 1
ATOM 769 O O . ALA A 1 104 ? -7.521 0.604 5.523 1.00 75.62 104 ALA A O 1
ATOM 770 N N . ILE A 1 105 ? -6.327 2.336 4.749 1.00 80.56 105 ILE A N 1
ATOM 771 C CA . ILE A 1 105 ? -5.014 1.674 4.901 1.00 80.56 105 ILE A CA 1
ATOM 772 C C . ILE A 1 105 ? -4.781 1.121 6.317 1.00 80.56 105 ILE A C 1
ATOM 774 O O . ILE A 1 105 ? -4.183 0.059 6.481 1.00 80.56 105 ILE A O 1
ATOM 778 N N . ALA A 1 106 ? -5.307 1.797 7.342 1.00 84.50 106 ALA A N 1
ATOM 779 C CA . ALA A 1 106 ? -5.254 1.342 8.729 1.00 84.50 106 ALA A CA 1
ATOM 780 C C . ALA A 1 106 ? -5.948 -0.021 8.918 1.00 84.50 106 ALA A C 1
ATOM 782 O O . ALA A 1 106 ? -5.401 -0.901 9.579 1.00 84.50 106 ALA A O 1
ATOM 783 N N . VAL A 1 107 ? -7.104 -0.234 8.279 1.00 89.06 107 VAL A N 1
ATOM 784 C CA . VAL A 1 107 ? -7.853 -1.501 8.323 1.00 89.06 107 VAL A CA 1
ATOM 785 C C . VAL A 1 107 ? -7.053 -2.621 7.665 1.00 89.06 107 VAL A C 1
ATOM 787 O O . VAL A 1 107 ? -6.902 -3.695 8.246 1.00 89.06 107 VAL A O 1
ATOM 790 N N . GLN A 1 108 ? -6.482 -2.364 6.484 1.00 87.56 108 GLN A N 1
ATOM 791 C C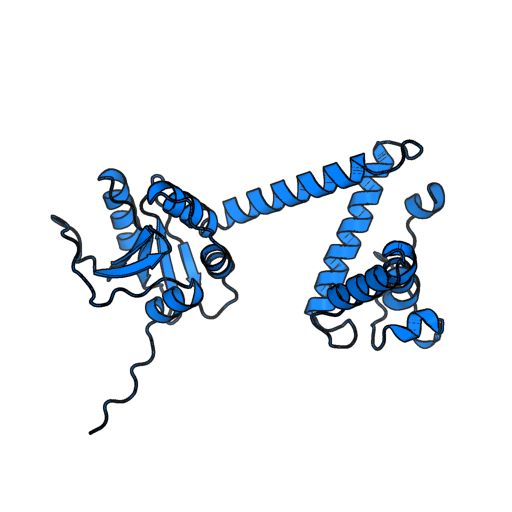A . GLN A 1 108 ? -5.657 -3.351 5.786 1.00 87.56 108 GLN A CA 1
ATOM 792 C C . GLN A 1 108 ? -4.424 -3.742 6.610 1.00 87.56 108 GLN A C 1
ATOM 794 O O . GLN A 1 108 ? -4.088 -4.922 6.693 1.00 87.56 108 GLN A O 1
ATOM 799 N N . ARG A 1 109 ? -3.769 -2.772 7.258 1.00 88.00 109 ARG A N 1
ATOM 800 C CA . ARG A 1 109 ? -2.594 -3.030 8.101 1.00 88.00 109 ARG A CA 1
ATOM 801 C C . ARG A 1 109 ? -2.945 -3.795 9.371 1.00 88.00 109 ARG A C 1
ATOM 803 O O . ARG A 1 109 ? -2.202 -4.700 9.728 1.00 88.00 109 ARG A O 1
ATOM 810 N N . LEU A 1 110 ? -4.072 -3.481 10.011 1.00 91.19 110 LEU A N 1
ATOM 811 C CA . LEU A 1 110 ? -4.574 -4.242 11.159 1.00 91.19 110 LEU A CA 1
ATOM 812 C C . LEU A 1 110 ? -4.897 -5.695 10.781 1.00 91.19 110 LEU A C 1
ATOM 814 O O . LEU A 1 110 ? -4.539 -6.607 11.518 1.00 91.19 110 LEU A O 1
ATOM 818 N N . ARG A 1 111 ? -5.496 -5.921 9.604 1.00 91.75 111 ARG A N 1
ATOM 819 C CA . ARG A 1 111 ? -5.796 -7.266 9.085 1.00 91.75 111 ARG A CA 1
ATOM 820 C C . ARG A 1 111 ? -4.541 -8.114 8.841 1.00 91.75 111 ARG A C 1
ATOM 822 O O . ARG A 1 111 ? -4.601 -9.335 8.912 1.00 91.75 111 ARG A O 1
ATOM 829 N N . GLN A 1 112 ? -3.420 -7.477 8.510 1.00 90.12 112 GLN A N 1
ATOM 830 C CA . GLN A 1 112 ? -2.152 -8.143 8.192 1.00 90.12 112 GLN A CA 1
ATOM 831 C C . GLN A 1 112 ? -1.257 -8.381 9.419 1.00 90.12 112 GLN A C 1
ATOM 833 O O . GLN A 1 112 ? -0.118 -8.823 9.261 1.00 90.12 112 GLN A O 1
ATOM 838 N N . LEU A 1 113 ? -1.723 -8.067 10.633 1.00 89.25 113 LEU A N 1
ATOM 839 C CA . LEU A 1 113 ? -0.931 -8.276 11.841 1.00 89.25 113 LEU A CA 1
ATOM 840 C C . LEU A 1 113 ? -0.702 -9.767 12.109 1.00 89.25 113 LEU A C 1
ATOM 842 O O . LEU A 1 113 ? -1.641 -10.557 12.172 1.00 89.25 113 LEU A O 1
ATOM 846 N N . ALA A 1 114 ? 0.563 -10.129 12.318 1.00 88.75 114 ALA A N 1
ATOM 847 C CA . ALA A 1 114 ? 0.934 -11.430 12.853 1.00 88.75 114 ALA A CA 1
ATOM 848 C C . ALA A 1 114 ? 0.900 -11.375 14.393 1.00 88.75 114 ALA A C 1
ATOM 850 O O . ALA A 1 114 ? 1.433 -10.413 14.955 1.00 88.75 114 ALA A O 1
ATOM 851 N N . PRO A 1 115 ? 0.323 -12.379 15.079 1.00 89.06 115 PRO A N 1
ATOM 852 C CA . PRO A 1 115 ? 0.350 -12.451 16.538 1.00 89.06 115 PRO A CA 1
ATOM 853 C C . PRO A 1 115 ? 1.787 -12.443 17.067 1.00 89.06 115 PRO A C 1
ATOM 855 O O . PRO A 1 115 ? 2.620 -13.227 16.612 1.00 89.06 115 PRO A O 1
ATOM 858 N N . THR A 1 116 ? 2.081 -11.597 18.054 1.00 89.81 116 THR A N 1
ATOM 859 C CA . THR A 1 116 ? 3.435 -11.492 18.628 1.00 89.81 116 THR A CA 1
ATOM 860 C C . THR A 1 116 ? 3.651 -12.412 19.829 1.00 89.81 116 THR A C 1
ATOM 862 O O . THR A 1 116 ? 4.749 -12.464 20.376 1.00 89.81 116 THR A O 1
ATOM 865 N N . GLY A 1 117 ? 2.598 -13.086 20.299 1.00 87.19 117 GLY A N 1
ATOM 866 C CA . GLY A 1 117 ? 2.632 -13.950 21.482 1.00 87.19 117 GLY A CA 1
ATOM 867 C C . GLY A 1 117 ? 2.467 -13.220 22.821 1.00 87.19 117 GLY A C 1
ATOM 868 O O . GLY A 1 117 ? 2.440 -13.880 23.858 1.00 87.19 117 GLY A O 1
ATOM 869 N N . SER A 1 118 ? 2.306 -11.891 22.825 1.00 91.94 118 SER A N 1
ATOM 870 C CA . SER A 1 118 ? 2.022 -11.115 24.037 1.00 91.94 118 SER A CA 1
ATOM 871 C C . SER A 1 118 ? 1.040 -9.977 23.766 1.00 91.94 118 SER A C 1
ATOM 873 O O . SER A 1 118 ? 1.102 -9.319 22.729 1.00 91.94 118 SER A O 1
ATOM 875 N N . ARG A 1 119 ? 0.174 -9.679 24.744 1.00 91.88 119 ARG A N 1
ATOM 876 C CA . ARG A 1 119 ? -0.796 -8.572 24.654 1.00 91.88 119 ARG A CA 1
ATOM 877 C C . ARG A 1 119 ? -0.137 -7.217 24.378 1.00 91.88 119 ARG A C 1
ATOM 879 O O . ARG A 1 119 ? -0.666 -6.427 23.604 1.00 91.88 119 ARG A O 1
ATOM 886 N N . LEU A 1 120 ? 1.002 -6.935 25.015 1.00 90.75 120 LEU A N 1
ATOM 887 C CA . LEU A 1 120 ? 1.732 -5.683 24.803 1.00 90.75 120 LEU A CA 1
ATOM 888 C C . LEU A 1 120 ? 2.333 -5.609 23.391 1.00 90.75 120 LEU A C 1
ATOM 890 O O . LEU A 1 120 ? 2.287 -4.548 22.773 1.00 90.75 120 LEU A O 1
ATOM 894 N N . GLY A 1 121 ? 2.866 -6.717 22.867 1.00 91.62 121 GLY A N 1
ATOM 895 C CA . GLY A 1 121 ? 3.401 -6.760 21.507 1.00 91.62 121 GLY A CA 1
ATOM 896 C C . GLY A 1 121 ? 2.311 -6.569 20.448 1.00 91.62 121 GLY A C 1
ATOM 897 O O . GLY A 1 121 ? 2.478 -5.732 19.560 1.00 91.62 121 GLY A O 1
ATOM 898 N N . ASP A 1 122 ? 1.161 -7.231 20.605 1.00 93.19 122 ASP A N 1
ATOM 899 C CA . ASP A 1 122 ? -0.001 -7.049 19.725 1.00 93.19 122 ASP A CA 1
ATOM 900 C C . ASP A 1 122 ? -0.527 -5.601 19.787 1.00 93.19 122 ASP A C 1
ATOM 902 O O . ASP A 1 122 ? -0.863 -5.008 18.761 1.00 93.19 122 ASP A O 1
ATOM 906 N N . ALA A 1 123 ? -0.529 -4.984 20.975 1.00 93.06 123 ALA A N 1
ATOM 907 C CA . ALA A 1 123 ? -0.897 -3.581 21.151 1.00 93.06 123 ALA A CA 1
ATOM 908 C C . ALA A 1 123 ? 0.067 -2.619 20.439 1.00 93.06 123 ALA A C 1
ATOM 910 O O . ALA A 1 123 ? -0.378 -1.706 19.743 1.00 93.06 123 ALA A O 1
ATOM 911 N N . LEU A 1 124 ? 1.383 -2.823 20.567 1.00 90.25 124 LEU A N 1
ATOM 912 C CA . LEU A 1 124 ? 2.389 -2.013 19.869 1.00 90.25 124 LEU A CA 1
ATOM 913 C C . LEU A 1 124 ? 2.254 -2.144 18.346 1.00 90.25 124 LEU A C 1
ATOM 915 O O . LEU A 1 124 ? 2.309 -1.141 17.631 1.00 90.25 124 LEU A O 1
ATOM 919 N N . ALA A 1 125 ? 2.024 -3.362 17.852 1.00 90.50 125 ALA A N 1
ATOM 920 C CA . ALA A 1 125 ? 1.814 -3.624 16.434 1.00 90.50 125 ALA A CA 1
ATOM 921 C C . ALA A 1 125 ? 0.526 -2.958 15.914 1.00 90.50 125 ALA A C 1
ATOM 923 O O . ALA A 1 125 ? 0.549 -2.301 14.870 1.00 90.50 125 ALA A O 1
ATOM 924 N N . ALA A 1 126 ? -0.572 -3.041 16.671 1.00 92.12 126 ALA A N 1
ATOM 925 C CA . ALA A 1 126 ? -1.827 -2.364 16.354 1.00 92.12 126 ALA A CA 1
ATOM 926 C C . ALA A 1 126 ? -1.692 -0.833 16.371 1.00 92.12 126 ALA A C 1
ATOM 928 O O . ALA A 1 126 ? -2.187 -0.164 15.463 1.00 92.12 126 ALA A O 1
ATOM 929 N N . ALA A 1 127 ? -0.970 -0.262 17.341 1.00 90.31 127 ALA A N 1
ATOM 930 C CA . ALA A 1 127 ? -0.737 1.181 17.403 1.00 90.31 127 ALA A CA 1
ATOM 931 C C . ALA A 1 127 ? 0.062 1.660 16.180 1.00 90.31 127 ALA A C 1
ATOM 933 O O . ALA A 1 127 ? -0.286 2.659 15.551 1.00 90.31 127 ALA A O 1
ATOM 934 N N . ALA A 1 128 ? 1.084 0.896 15.782 1.00 85.75 128 ALA A N 1
ATOM 935 C CA . ALA A 1 128 ? 1.858 1.165 14.576 1.00 85.75 128 ALA A CA 1
ATOM 936 C C . ALA A 1 128 ? 1.042 0.991 13.286 1.00 85.75 128 ALA A C 1
ATOM 938 O O . ALA A 1 128 ? 1.355 1.651 12.294 1.00 85.75 128 ALA A O 1
ATOM 939 N N . ALA A 1 129 ? 0.032 0.111 13.270 1.00 88.19 129 ALA A N 1
ATOM 940 C CA . ALA A 1 129 ? -0.882 -0.088 12.143 1.00 88.19 129 ALA A CA 1
ATOM 941 C C . ALA A 1 129 ? -1.844 1.099 11.950 1.00 88.19 129 ALA A C 1
ATOM 943 O O . ALA A 1 129 ? -2.087 1.495 10.807 1.00 88.19 129 ALA A O 1
ATOM 944 N N . LEU A 1 130 ? -2.330 1.679 13.054 1.00 87.19 130 LEU A N 1
ATOM 945 C CA . LEU A 1 130 ? -3.236 2.833 13.075 1.00 87.19 130 LEU A CA 1
ATOM 946 C C . LEU A 1 130 ? -2.543 4.172 12.779 1.00 87.19 130 LEU A C 1
ATOM 948 O O . LEU A 1 130 ? -3.138 5.043 12.147 1.00 87.19 130 LEU A O 1
ATOM 952 N N . ASP A 1 131 ? -1.293 4.350 13.212 1.00 81.25 131 ASP A N 1
ATOM 953 C CA . ASP A 1 131 ? -0.529 5.573 12.956 1.00 81.25 131 ASP A CA 1
ATOM 954 C C . ASP A 1 131 ? -0.099 5.641 11.483 1.00 81.25 131 ASP A C 1
ATOM 956 O O . ASP A 1 131 ? 0.929 5.082 11.108 1.00 81.25 131 ASP A O 1
ATOM 960 N N . VAL A 1 132 ? -0.901 6.310 10.644 1.00 66.12 132 VAL A N 1
ATOM 961 C CA . VAL A 1 132 ? -0.657 6.501 9.200 1.00 66.12 132 VAL A CA 1
ATOM 962 C C . VAL A 1 132 ? 0.650 7.258 8.941 1.00 66.12 132 VAL A C 1
ATOM 964 O O . VAL A 1 132 ? 1.369 6.922 8.002 1.00 66.12 132 VAL A O 1
ATOM 967 N N . ASP A 1 133 ? 1.034 8.198 9.806 1.00 61.44 133 ASP A N 1
ATOM 968 C CA . ASP A 1 133 ? 2.292 8.932 9.655 1.00 61.44 133 ASP A CA 1
ATOM 969 C C . ASP A 1 133 ? 3.496 8.053 10.019 1.00 61.44 133 ASP A C 1
ATOM 971 O O . ASP A 1 133 ? 4.525 8.076 9.339 1.00 61.44 133 ASP A O 1
ATOM 975 N N . ALA A 1 134 ? 3.388 7.223 11.063 1.00 55.22 134 ALA A N 1
ATOM 976 C CA . ALA A 1 134 ? 4.396 6.196 11.337 1.00 55.22 134 ALA A CA 1
ATOM 977 C C . ALA A 1 134 ? 4.407 5.101 10.262 1.00 55.22 134 ALA A C 1
ATOM 979 O O . ALA A 1 134 ? 5.482 4.628 9.900 1.00 55.22 134 ALA A O 1
ATOM 980 N N . ALA A 1 135 ? 3.247 4.735 9.711 1.00 53.53 135 ALA A N 1
ATOM 981 C CA . ALA A 1 135 ? 3.114 3.840 8.567 1.00 53.53 135 ALA A CA 1
ATOM 982 C C . ALA A 1 135 ? 3.913 4.359 7.382 1.00 53.53 135 ALA A C 1
ATOM 984 O O . ALA A 1 135 ? 4.712 3.620 6.814 1.00 53.53 135 ALA A O 1
ATOM 985 N N . GLY A 1 136 ? 3.712 5.638 7.052 1.00 63.16 136 GLY A N 1
ATOM 986 C CA . GLY A 1 136 ? 4.400 6.343 5.985 1.00 63.16 136 GLY A CA 1
ATOM 987 C C . GLY A 1 136 ? 5.902 6.367 6.226 1.00 63.16 136 GLY A C 1
ATOM 988 O O . GLY A 1 136 ? 6.659 5.965 5.348 1.00 63.16 136 GLY A O 1
ATOM 989 N N . ARG A 1 137 ? 6.353 6.723 7.439 1.00 65.69 137 ARG A N 1
ATOM 990 C CA . ARG A 1 137 ? 7.784 6.704 7.799 1.00 65.69 137 ARG A CA 1
ATOM 991 C C . ARG A 1 137 ? 8.404 5.309 7.704 1.00 65.69 137 ARG A C 1
ATOM 993 O O . ARG A 1 137 ? 9.512 5.175 7.193 1.00 65.69 137 ARG A O 1
ATOM 1000 N N . LEU A 1 138 ? 7.710 4.268 8.164 1.00 57.88 138 LEU A N 1
ATOM 1001 C CA . LEU A 1 138 ? 8.186 2.882 8.086 1.00 57.88 138 LEU A CA 1
ATOM 1002 C C . LEU A 1 138 ? 8.199 2.367 6.643 1.00 57.88 138 LEU A C 1
ATOM 1004 O O . LEU A 1 138 ? 9.169 1.731 6.232 1.00 57.88 138 LEU A O 1
ATOM 1008 N N . ALA A 1 139 ? 7.155 2.654 5.864 1.00 61.66 139 ALA A N 1
ATOM 1009 C CA . ALA A 1 139 ? 7.077 2.315 4.447 1.00 61.66 139 ALA A CA 1
ATOM 1010 C C . ALA A 1 139 ? 8.185 3.019 3.655 1.00 61.66 139 ALA A C 1
ATOM 1012 O O . ALA A 1 139 ? 8.907 2.365 2.905 1.00 61.66 139 ALA A O 1
ATOM 1013 N N . PHE A 1 140 ? 8.395 4.315 3.898 1.00 70.62 140 PHE A N 1
ATOM 1014 C CA . PHE A 1 140 ? 9.501 5.080 3.332 1.00 70.62 140 PHE A CA 1
ATOM 1015 C C . PHE A 1 140 ? 10.858 4.510 3.755 1.00 70.62 140 PHE A C 1
ATOM 1017 O O . PHE A 1 140 ? 11.731 4.313 2.915 1.00 70.62 140 PHE A O 1
ATOM 1024 N N . GLY A 1 141 ? 11.034 4.166 5.035 1.00 69.25 141 GLY A N 1
ATOM 1025 C CA . GLY A 1 141 ? 12.252 3.529 5.538 1.00 69.25 141 GLY A CA 1
ATOM 1026 C C . GLY A 1 141 ? 12.564 2.208 4.827 1.00 69.25 141 GLY A C 1
ATOM 1027 O O . GLY A 1 141 ? 13.702 1.991 4.407 1.00 69.25 141 GLY A O 1
ATOM 1028 N N . ARG A 1 142 ? 11.550 1.356 4.619 1.00 74.06 142 ARG A N 1
ATOM 1029 C CA . ARG A 1 142 ? 11.666 0.098 3.859 1.00 74.06 142 ARG A CA 1
ATOM 1030 C C . ARG A 1 142 ? 11.973 0.344 2.382 1.00 74.06 142 ARG A C 1
ATOM 1032 O O . ARG A 1 142 ? 12.864 -0.305 1.838 1.00 74.06 142 ARG A O 1
ATOM 1039 N N . ALA A 1 143 ? 11.283 1.292 1.747 1.00 74.94 143 ALA A N 1
ATOM 1040 C CA . ALA A 1 143 ? 11.531 1.673 0.359 1.00 74.94 143 ALA A CA 1
ATOM 1041 C C . ALA A 1 143 ? 12.969 2.179 0.176 1.00 74.94 143 ALA A C 1
ATOM 1043 O O . ALA A 1 143 ? 13.684 1.700 -0.703 1.00 74.94 143 ALA A O 1
ATOM 1044 N N . ARG A 1 144 ? 13.435 3.058 1.073 1.00 77.25 144 ARG A N 1
ATOM 1045 C CA . ARG A 1 144 ? 14.810 3.568 1.090 1.00 77.25 144 ARG A CA 1
ATOM 1046 C C . ARG A 1 144 ? 15.826 2.438 1.226 1.00 77.25 144 ARG A C 1
ATOM 1048 O O . ARG A 1 144 ? 16.768 2.389 0.447 1.00 77.25 144 ARG A O 1
ATOM 1055 N N . ALA A 1 145 ? 15.616 1.503 2.154 1.00 81.75 145 ALA A N 1
ATOM 1056 C CA . ALA A 1 145 ? 16.502 0.349 2.314 1.00 81.75 145 ALA A CA 1
ATOM 1057 C C . ALA A 1 145 ? 16.574 -0.515 1.040 1.00 81.75 145 ALA A C 1
ATOM 1059 O O . ALA A 1 145 ? 17.656 -0.961 0.655 1.00 81.75 145 ALA A O 1
ATOM 1060 N N . ARG A 1 146 ? 15.443 -0.707 0.345 1.00 87.12 146 ARG A N 1
ATOM 1061 C CA . ARG A 1 146 ? 15.389 -1.438 -0.930 1.00 87.12 146 ARG A CA 1
ATOM 1062 C C . ARG A 1 146 ? 16.161 -0.712 -2.035 1.00 87.12 146 ARG A C 1
ATOM 1064 O O . ARG A 1 146 ? 16.960 -1.348 -2.713 1.00 87.12 146 ARG A O 1
ATOM 1071 N N . VAL A 1 147 ? 15.982 0.606 -2.164 1.00 88.38 147 VAL A N 1
ATOM 1072 C CA . VAL A 1 147 ? 16.742 1.451 -3.104 1.00 88.38 147 VAL A CA 1
ATOM 1073 C C . VAL A 1 147 ? 18.238 1.368 -2.809 1.00 88.38 147 VAL A C 1
ATOM 1075 O O . VAL A 1 147 ? 19.024 1.096 -3.710 1.00 88.38 147 VAL A O 1
ATOM 1078 N N . THR A 1 148 ? 18.649 1.513 -1.546 1.00 88.62 148 THR A N 1
ATOM 1079 C CA . THR A 1 148 ? 20.060 1.381 -1.152 1.00 88.62 148 THR A CA 1
ATOM 1080 C C . THR A 1 148 ? 20.624 0.005 -1.510 1.00 88.62 148 THR A C 1
ATOM 1082 O O . THR A 1 148 ? 21.746 -0.086 -2.003 1.00 88.62 148 THR A O 1
ATOM 1085 N N . SER A 1 149 ? 19.854 -1.067 -1.307 1.00 89.56 149 SER A N 1
ATOM 1086 C CA . SER A 1 149 ? 20.254 -2.420 -1.707 1.00 89.56 149 SER A CA 1
ATOM 1087 C C . SER A 1 149 ? 20.415 -2.556 -3.224 1.00 89.56 149 SER A C 1
ATOM 1089 O O . SER A 1 149 ? 21.395 -3.153 -3.656 1.00 89.56 149 SER A O 1
ATOM 1091 N N . MET A 1 150 ? 19.514 -1.979 -4.025 1.00 89.81 150 MET A N 1
ATOM 1092 C CA . MET A 1 150 ? 19.625 -1.972 -5.491 1.00 89.81 150 MET A CA 1
ATOM 1093 C C . MET A 1 150 ? 20.862 -1.200 -5.964 1.00 89.81 150 MET A C 1
ATOM 1095 O O . MET A 1 150 ? 21.588 -1.681 -6.826 1.00 89.81 150 MET A O 1
ATOM 1099 N N . VAL A 1 151 ? 21.150 -0.040 -5.361 1.00 90.06 151 VAL A N 1
ATOM 1100 C CA . VAL A 1 151 ? 22.343 0.767 -5.682 1.00 90.06 151 VAL A CA 1
ATOM 1101 C C . VAL A 1 151 ? 23.627 -0.018 -5.414 1.00 90.06 151 VAL A C 1
ATOM 1103 O O . VAL A 1 151 ? 24.552 0.027 -6.220 1.00 90.06 151 VAL A O 1
ATOM 1106 N N . ARG A 1 152 ? 23.676 -0.768 -4.306 1.00 89.88 152 ARG A N 1
ATOM 1107 C CA . ARG A 1 152 ? 24.819 -1.630 -3.964 1.00 89.88 152 ARG A CA 1
ATOM 1108 C C . ARG A 1 152 ? 24.960 -2.842 -4.886 1.00 89.88 152 ARG A C 1
ATOM 1110 O O . ARG A 1 152 ? 26.073 -3.316 -5.061 1.00 89.88 152 ARG A O 1
ATOM 1117 N N . ALA A 1 153 ? 23.860 -3.333 -5.453 1.00 89.62 153 ALA A N 1
ATOM 1118 C CA . ALA A 1 153 ? 23.862 -4.475 -6.364 1.00 89.62 153 ALA A CA 1
ATOM 1119 C C . ALA A 1 153 ? 24.300 -4.116 -7.797 1.00 89.62 153 ALA A C 1
ATOM 1121 O O . ALA A 1 153 ? 24.548 -5.017 -8.596 1.00 89.62 153 ALA A O 1
ATOM 1122 N N . LEU A 1 154 ? 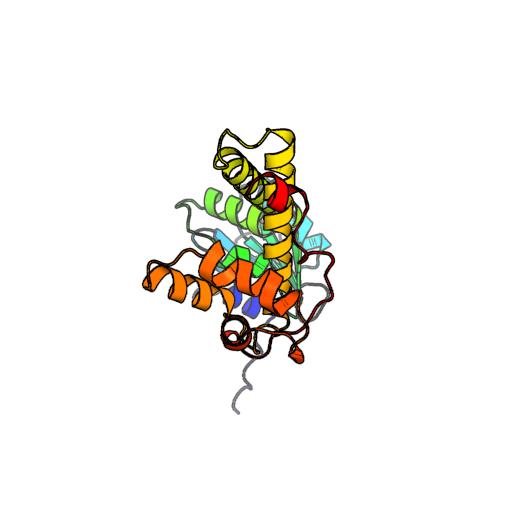24.383 -2.825 -8.144 1.00 88.12 154 LEU A N 1
ATOM 1123 C CA . LEU A 1 154 ? 24.840 -2.401 -9.465 1.00 88.12 154 LEU A CA 1
ATOM 1124 C C . LEU A 1 154 ? 26.350 -2.654 -9.659 1.00 88.12 154 LEU A C 1
ATOM 1126 O O . LEU A 1 154 ? 27.125 -2.408 -8.728 1.00 88.12 154 LEU A O 1
ATOM 1130 N N . PRO A 1 155 ? 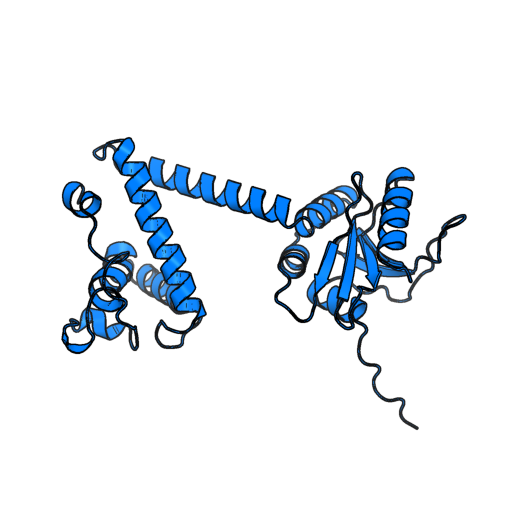26.778 -3.070 -10.873 1.00 87.69 155 PRO A N 1
ATOM 1131 C CA . PRO A 1 155 ? 28.178 -3.330 -11.202 1.00 87.69 155 PRO A CA 1
ATOM 1132 C C . PRO A 1 155 ? 29.130 -2.185 -10.852 1.00 87.69 155 PRO A C 1
ATOM 1134 O O . PRO A 1 155 ? 28.799 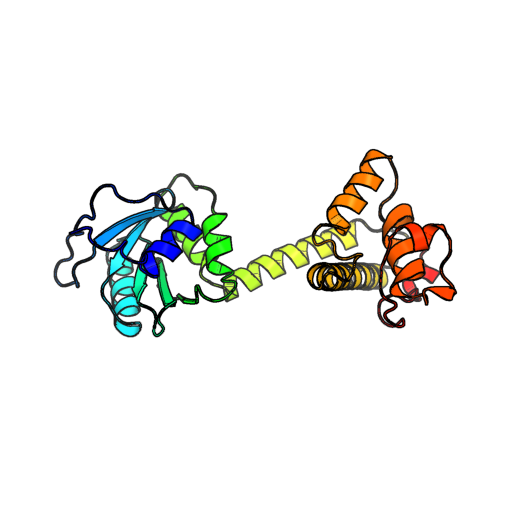-1.008 -11.018 1.00 87.69 155 PRO A O 1
ATOM 1137 N N . GLU A 1 156 ? 30.358 -2.532 -10.456 1.00 87.31 156 GLU A N 1
ATOM 1138 C CA . GLU A 1 156 ? 31.332 -1.533 -10.010 1.00 87.31 156 GLU A CA 1
ATOM 1139 C C . GLU A 1 156 ? 31.767 -0.542 -11.097 1.00 87.31 156 GLU A C 1
ATOM 1141 O O . GLU A 1 156 ? 32.097 0.602 -10.788 1.00 87.31 156 GLU A O 1
ATOM 1146 N N . ARG A 1 157 ? 31.659 -0.948 -12.369 1.00 88.81 157 ARG A N 1
ATOM 1147 C CA . ARG A 1 157 ? 31.945 -0.117 -13.550 1.00 88.81 157 ARG A CA 1
ATOM 1148 C C . ARG A 1 157 ? 31.098 1.159 -13.644 1.00 88.81 157 ARG A C 1
ATOM 1150 O O . ARG A 1 157 ? 31.487 2.081 -14.349 1.00 88.81 157 ARG A O 1
ATOM 1157 N N . ILE A 1 158 ? 29.943 1.213 -12.974 1.00 89.06 158 ILE A N 1
ATOM 1158 C CA . ILE A 1 158 ? 29.072 2.395 -12.972 1.00 89.06 158 ILE A CA 1
ATOM 1159 C C . ILE A 1 158 ? 29.551 3.340 -11.856 1.00 89.06 158 ILE A C 1
ATOM 1161 O O . ILE A 1 158 ? 29.649 2.900 -10.705 1.00 89.06 158 ILE A O 1
ATOM 1165 N N . PRO A 1 159 ? 29.819 4.629 -12.121 1.00 87.88 159 PRO A N 1
ATOM 1166 C CA . PRO A 1 159 ? 30.198 5.589 -11.086 1.00 87.88 159 PRO A CA 1
ATOM 1167 C C . PRO A 1 159 ? 29.136 5.716 -9.984 1.00 87.88 159 PRO A C 1
ATOM 1169 O O . PRO A 1 159 ? 27.936 5.668 -10.251 1.00 87.88 159 PRO A O 1
ATOM 1172 N N . ALA A 1 160 ? 29.558 5.909 -8.730 1.00 83.75 160 ALA A N 1
ATOM 1173 C CA . ALA A 1 160 ? 28.640 5.985 -7.586 1.00 83.75 160 ALA A CA 1
ATOM 1174 C C . ALA A 1 160 ? 27.517 7.047 -7.719 1.00 83.75 160 ALA A C 1
ATOM 1176 O O . ALA A 1 160 ? 26.379 6.718 -7.368 1.00 83.75 160 ALA A O 1
ATOM 1177 N N . PRO A 1 161 ? 27.766 8.264 -8.256 1.00 84.38 161 PRO A N 1
ATOM 1178 C CA . PRO A 1 161 ? 26.702 9.244 -8.502 1.00 84.38 161 PRO A CA 1
ATOM 1179 C C . PRO A 1 161 ? 25.631 8.730 -9.478 1.00 84.38 161 PRO A C 1
ATOM 1181 O O . PRO A 1 161 ? 24.432 8.883 -9.234 1.00 84.38 161 PRO A O 1
ATOM 1184 N N . ASP A 1 162 ? 26.061 8.034 -10.532 1.00 91.19 162 ASP A N 1
ATOM 1185 C CA . ASP A 1 162 ? 25.185 7.522 -11.588 1.00 91.19 162 ASP A CA 1
ATOM 1186 C C . ASP A 1 162 ? 24.361 6.322 -11.120 1.00 91.19 162 ASP A C 1
ATOM 1188 O O . ASP A 1 162 ? 23.202 6.183 -11.513 1.00 91.19 162 ASP A O 1
ATOM 1192 N N . ARG A 1 163 ? 24.903 5.479 -10.227 1.00 91.12 163 ARG A N 1
ATOM 1193 C CA . ARG A 1 163 ? 24.166 4.327 -9.671 1.00 91.12 163 ARG A CA 1
ATOM 1194 C C . ARG A 1 163 ? 22.887 4.756 -8.968 1.00 91.12 163 ARG A C 1
ATOM 1196 O O . ARG A 1 163 ? 21.842 4.138 -9.162 1.00 91.12 163 ARG A O 1
ATOM 1203 N N . HIS A 1 164 ? 22.959 5.804 -8.148 1.00 88.06 164 HIS A N 1
ATOM 1204 C CA . HIS A 1 164 ? 21.791 6.283 -7.415 1.00 88.06 164 HIS A CA 1
ATOM 1205 C C . HIS A 1 164 ? 20.736 6.863 -8.363 1.00 88.06 164 HIS A C 1
ATOM 1207 O O . HIS A 1 164 ? 19.558 6.515 -8.259 1.00 88.06 164 HIS A O 1
ATOM 1213 N N . ALA A 1 165 ? 21.159 7.704 -9.311 1.00 90.25 165 ALA A N 1
ATOM 1214 C CA . ALA A 1 165 ? 20.272 8.286 -10.315 1.00 90.25 165 ALA A CA 1
ATOM 1215 C C . ALA A 1 165 ? 19.603 7.207 -11.180 1.00 90.25 165 ALA A C 1
ATOM 1217 O O . ALA A 1 165 ? 18.395 7.256 -11.413 1.00 90.25 165 ALA A O 1
ATOM 1218 N N . TRP A 1 166 ? 20.360 6.187 -11.586 1.00 91.44 166 TRP A N 1
ATOM 1219 C CA . TRP A 1 166 ? 19.835 5.084 -12.378 1.00 91.44 166 TRP A CA 1
ATOM 1220 C C . TRP A 1 166 ? 18.802 4.266 -11.599 1.00 91.44 166 TRP A C 1
ATOM 1222 O O . TRP A 1 166 ? 17.685 4.079 -12.078 1.00 91.44 166 TRP A O 1
ATOM 1232 N N . VAL A 1 167 ? 19.102 3.831 -10.371 1.00 92.50 167 VAL A N 1
ATOM 1233 C CA . VAL A 1 167 ? 18.121 3.081 -9.566 1.00 92.50 167 VAL A CA 1
ATOM 1234 C C . VAL A 1 167 ? 16.847 3.894 -9.350 1.00 92.50 167 VAL A C 1
ATOM 1236 O O . VAL A 1 167 ? 15.750 3.351 -9.488 1.00 92.50 167 VAL A O 1
ATOM 1239 N N . LEU A 1 168 ? 16.967 5.190 -9.052 1.00 91.06 168 LEU A N 1
ATOM 1240 C CA . LEU A 1 168 ? 15.805 6.046 -8.835 1.00 91.06 168 LEU A CA 1
ATOM 1241 C C . LEU A 1 168 ? 14.939 6.175 -10.097 1.00 91.06 168 LEU A C 1
ATOM 1243 O O . LEU A 1 168 ? 13.713 6.096 -10.000 1.00 91.06 168 LEU A O 1
ATOM 1247 N N . LEU A 1 169 ? 15.556 6.297 -11.275 1.00 91.44 169 LEU A N 1
ATOM 1248 C CA . LEU A 1 169 ? 14.853 6.274 -12.558 1.00 91.44 169 LEU A CA 1
ATOM 1249 C C . LEU A 1 169 ? 14.070 4.964 -12.741 1.00 91.44 169 LEU A C 1
ATOM 1251 O O . LEU A 1 169 ? 12.880 4.994 -13.064 1.00 91.44 169 LEU A O 1
ATOM 1255 N N . GLN A 1 170 ? 14.706 3.815 -12.488 1.00 91.38 170 GLN A N 1
ATOM 1256 C CA . GLN A 1 170 ? 14.054 2.509 -12.631 1.00 91.38 170 GLN A CA 1
ATOM 1257 C C . GLN A 1 170 ? 12.889 2.335 -11.654 1.00 91.38 170 GLN A C 1
ATOM 1259 O O . GLN A 1 170 ? 11.809 1.899 -12.052 1.00 91.38 170 GLN A O 1
ATOM 1264 N N . VAL A 1 171 ? 13.073 2.713 -10.388 1.00 91.56 171 VAL A N 1
ATOM 1265 C CA . VAL A 1 171 ? 12.014 2.650 -9.371 1.00 91.56 171 VAL A CA 1
ATOM 1266 C C . VAL A 1 171 ? 10.850 3.567 -9.741 1.00 91.56 171 VAL A C 1
ATOM 1268 O O . VAL A 1 171 ? 9.702 3.141 -9.661 1.00 91.56 171 VAL A O 1
ATOM 1271 N N . THR A 1 172 ? 11.123 4.783 -10.217 1.00 90.50 172 THR A N 1
ATOM 1272 C CA . THR A 1 172 ? 10.079 5.726 -10.654 1.00 90.50 172 THR A CA 1
ATOM 1273 C C . THR A 1 172 ? 9.248 5.147 -11.800 1.00 90.50 172 THR A C 1
ATOM 1275 O O . THR A 1 172 ? 8.019 5.192 -11.752 1.00 90.50 172 THR A O 1
ATOM 1278 N N . ARG A 1 173 ? 9.892 4.516 -12.792 1.00 92.50 173 ARG A N 1
ATOM 1279 C CA . ARG A 1 173 ? 9.196 3.816 -13.885 1.00 92.50 173 ARG A CA 1
ATOM 1280 C C . ARG A 1 173 ? 8.322 2.671 -13.384 1.00 92.50 173 ARG A C 1
ATOM 1282 O O . ARG A 1 173 ? 7.205 2.525 -13.866 1.00 92.50 173 ARG A O 1
ATOM 1289 N N . LEU A 1 174 ? 8.797 1.878 -12.423 1.00 91.75 174 LEU A N 1
ATOM 1290 C CA . LEU A 1 174 ? 8.018 0.776 -11.843 1.00 91.75 174 LEU A CA 1
ATOM 1291 C C . LEU A 1 174 ? 6.820 1.276 -11.027 1.00 91.75 174 LEU A C 1
ATOM 1293 O O . LEU A 1 174 ? 5.737 0.704 -11.127 1.00 91.75 174 LEU A O 1
ATOM 1297 N N . LEU A 1 175 ? 6.984 2.355 -10.256 1.00 88.62 175 LEU A N 1
ATOM 1298 C CA . LEU A 1 175 ? 5.882 2.985 -9.523 1.00 88.62 175 LEU A CA 1
ATOM 1299 C C . LEU A 1 175 ? 4.815 3.515 -10.481 1.00 88.62 175 LEU A C 1
ATOM 1301 O O . LEU A 1 175 ? 3.630 3.251 -10.291 1.00 88.62 175 LEU A O 1
ATOM 1305 N N . PHE A 1 176 ? 5.234 4.199 -11.546 1.00 89.75 176 PHE A N 1
ATOM 1306 C CA . PHE A 1 176 ? 4.310 4.667 -12.571 1.00 89.75 176 PHE A CA 1
ATOM 1307 C C . PHE A 1 176 ? 3.633 3.500 -13.297 1.00 89.75 176 PHE A C 1
ATOM 1309 O O . PHE A 1 176 ? 2.438 3.539 -13.562 1.00 89.75 176 PHE A O 1
ATOM 1316 N N . LEU A 1 177 ? 4.363 2.422 -13.579 1.00 89.81 177 LEU A N 1
ATOM 1317 C CA . LEU A 1 177 ? 3.795 1.235 -14.210 1.00 89.81 177 LEU A CA 1
ATOM 1318 C C . LEU A 1 177 ? 2.727 0.566 -13.330 1.00 89.81 177 LEU A C 1
ATOM 1320 O O . LEU A 1 177 ? 1.707 0.120 -13.848 1.00 89.81 177 LEU A O 1
ATOM 1324 N N . ARG A 1 178 ? 2.919 0.553 -12.005 1.00 86.94 178 ARG A N 1
ATOM 1325 C CA . ARG A 1 178 ? 1.894 0.108 -11.047 1.00 86.94 178 ARG A CA 1
ATOM 1326 C C . ARG A 1 178 ? 0.663 1.005 -11.037 1.00 86.94 178 ARG A C 1
ATOM 1328 O O . ARG A 1 178 ? -0.436 0.483 -10.893 1.00 86.94 178 ARG A O 1
ATOM 1335 N N . PHE A 1 179 ? 0.836 2.312 -11.208 1.00 84.00 179 PHE A N 1
ATOM 1336 C CA . PHE A 1 179 ? -0.282 3.240 -11.374 1.00 84.00 179 PHE A CA 1
ATOM 1337 C C . PHE A 1 179 ? -1.057 2.962 -12.676 1.00 84.00 179 PHE A C 1
ATOM 1339 O O . PHE A 1 179 ? -2.274 2.829 -12.666 1.00 84.00 179 PHE A O 1
ATOM 1346 N N . VAL A 1 180 ? -0.354 2.764 -13.794 1.00 87.25 180 VAL A N 1
ATOM 1347 C CA . VAL A 1 180 ? -0.968 2.393 -15.085 1.00 87.25 180 VAL A CA 1
ATOM 1348 C C . VAL A 1 180 ? -1.737 1.065 -14.983 1.00 87.25 180 VAL A C 1
ATOM 1350 O O . VAL A 1 180 ? -2.820 0.928 -15.547 1.00 87.25 180 VAL A O 1
ATOM 1353 N N . GLU A 1 181 ? -1.208 0.085 -14.248 1.00 87.81 181 GLU A N 1
ATOM 1354 C CA . GLU A 1 181 ? -1.898 -1.180 -13.973 1.00 87.81 181 GLU A CA 1
ATOM 1355 C C . GLU A 1 181 ? -3.171 -0.983 -13.137 1.00 87.81 181 GLU A C 1
ATOM 1357 O O . GLU A 1 181 ? -4.203 -1.564 -13.470 1.00 87.81 181 GLU A O 1
ATOM 1362 N N . SER A 1 182 ? -3.127 -0.155 -12.083 1.00 79.19 182 SER A N 1
ATOM 1363 C CA . SER A 1 182 ? -4.294 0.084 -11.221 1.00 79.19 182 SER A CA 1
ATOM 1364 C C . SER A 1 182 ? -5.436 0.798 -11.937 1.00 79.19 182 SER A C 1
ATOM 1366 O O . SER A 1 182 ? -6.592 0.544 -11.619 1.00 79.19 182 SER A O 1
ATOM 1368 N N . GLU A 1 183 ? -5.125 1.621 -12.939 1.00 83.12 183 GLU A N 1
ATOM 1369 C CA . GLU A 1 183 ? -6.119 2.251 -13.820 1.00 83.12 183 GLU A CA 1
ATOM 1370 C C . GLU A 1 183 ? -6.662 1.290 -14.900 1.00 83.12 183 GLU A C 1
ATOM 1372 O O . GLU A 1 183 ? -7.499 1.664 -15.722 1.00 83.12 183 GLU A O 1
ATOM 1377 N N . GLY A 1 184 ? -6.185 0.039 -14.941 1.00 83.44 184 GLY A N 1
ATOM 1378 C CA . GLY A 1 184 ? -6.613 -0.967 -15.915 1.00 83.44 184 GLY A CA 1
ATOM 1379 C C . GLY A 1 184 ? -6.041 -0.757 -17.320 1.00 83.44 184 GLY A C 1
ATOM 1380 O O . GLY A 1 184 ? -6.535 -1.333 -18.287 1.00 83.44 184 GLY A O 1
ATOM 1381 N N . TRP A 1 185 ? -4.991 0.050 -17.475 1.00 89.75 185 TRP A N 1
ATOM 1382 C CA . TRP A 1 185 ? -4.437 0.391 -18.791 1.00 89.75 185 TRP A CA 1
ATOM 1383 C C . TRP A 1 185 ? -3.480 -0.666 -19.351 1.00 89.75 185 TRP A C 1
ATOM 1385 O O . TRP A 1 185 ? -3.045 -0.566 -20.498 1.00 89.75 185 TRP A O 1
ATOM 1395 N N . LEU A 1 186 ? -3.144 -1.689 -18.566 1.00 91.94 186 LEU A N 1
ATOM 1396 C CA . LEU A 1 186 ? -2.378 -2.845 -19.026 1.00 91.94 186 LEU A CA 1
ATOM 1397 C C . LEU A 1 186 ? -3.338 -3.956 -19.464 1.00 91.94 186 LEU A C 1
ATOM 1399 O O . LEU A 1 186 ? -3.551 -4.937 -18.756 1.00 91.94 186 LEU A O 1
ATOM 1403 N N . ASP A 1 187 ? -3.966 -3.755 -20.626 1.00 92.19 187 ASP A N 1
ATOM 1404 C CA . ASP A 1 187 ? -4.932 -4.685 -21.229 1.00 92.19 187 ASP A CA 1
ATOM 1405 C C . ASP A 1 187 ? -6.162 -4.997 -20.347 1.00 92.19 187 ASP A C 1
ATOM 1407 O O . ASP A 1 187 ? -6.758 -6.067 -20.441 1.00 92.19 187 ASP A O 1
ATOM 1411 N N . GLY A 1 188 ? -6.561 -4.066 -19.470 1.00 88.06 188 GLY A N 1
ATOM 1412 C CA . GLY A 1 188 ? -7.699 -4.249 -18.561 1.00 88.06 188 GLY A CA 1
ATOM 1413 C C . GLY A 1 188 ? -7.425 -5.186 -17.382 1.00 88.06 188 GLY A C 1
ATOM 1414 O O . GLY A 1 188 ? -8.364 -5.590 -16.698 1.00 88.06 188 GLY A O 1
ATOM 1415 N N . ARG A 1 189 ? -6.165 -5.569 -17.142 1.00 86.19 189 ARG A N 1
ATOM 1416 C CA . ARG A 1 189 ? -5.798 -6.588 -16.152 1.00 86.19 189 ARG A CA 1
ATOM 1417 C C . ARG A 1 189 ? -5.124 -5.979 -14.926 1.00 86.19 189 ARG A C 1
ATOM 1419 O O . ARG A 1 189 ? -4.020 -5.453 -15.016 1.00 86.19 189 ARG A O 1
ATOM 1426 N N . ALA A 1 190 ? -5.757 -6.144 -13.765 1.00 79.81 190 ALA A N 1
ATOM 1427 C CA . ALA A 1 190 ? -5.238 -5.677 -12.473 1.00 79.81 190 ALA A CA 1
ATOM 1428 C C . ALA A 1 190 ? -4.036 -6.492 -11.941 1.00 79.81 190 ALA A C 1
ATOM 1430 O O . ALA A 1 190 ? -3.392 -6.086 -10.975 1.00 79.81 190 ALA A O 1
ATOM 1431 N N . ASP A 1 191 ? -3.753 -7.648 -12.548 1.00 84.62 191 ASP A N 1
ATOM 1432 C CA . ASP A 1 191 ? -2.647 -8.551 -12.208 1.00 84.62 191 ASP A CA 1
ATOM 1433 C C . ASP A 1 191 ? -1.657 -8.755 -13.371 1.00 84.62 191 ASP A C 1
ATOM 1435 O O . ASP A 1 191 ? -0.904 -9.735 -13.398 1.00 84.62 191 ASP A O 1
ATOM 1439 N N . PHE A 1 192 ? -1.672 -7.847 -14.354 1.00 92.31 192 PHE A N 1
ATOM 1440 C CA . PHE A 1 192 ? -0.867 -7.926 -15.570 1.00 92.31 192 PHE A CA 1
ATOM 1441 C C . PHE A 1 192 ? 0.621 -8.135 -15.276 1.00 92.31 192 PHE A C 1
ATOM 1443 O O . PHE A 1 192 ? 1.227 -9.063 -15.809 1.00 92.31 192 PHE A O 1
ATOM 1450 N N . LEU A 1 193 ? 1.214 -7.289 -14.431 1.00 91.75 193 LEU A N 1
ATOM 1451 C CA . LEU A 1 193 ? 2.650 -7.284 -14.160 1.00 91.75 193 LEU A CA 1
ATOM 1452 C C . LEU A 1 193 ? 3.077 -8.510 -13.370 1.00 91.75 193 LEU A C 1
ATOM 1454 O O . LEU A 1 193 ? 4.113 -9.086 -13.684 1.00 91.75 193 LEU A O 1
ATOM 1458 N N . ALA A 1 194 ? 2.283 -8.908 -12.373 1.00 89.44 194 ALA A N 1
ATOM 1459 C CA . ALA A 1 194 ? 2.573 -10.089 -11.567 1.00 89.44 194 ALA A CA 1
ATOM 1460 C C . ALA A 1 194 ? 2.640 -11.334 -12.459 1.00 89.44 194 ALA A C 1
ATOM 1462 O O . ALA A 1 194 ? 3.676 -11.991 -12.518 1.00 89.44 194 ALA A O 1
ATOM 1463 N N . ARG A 1 195 ? 1.595 -11.565 -13.265 1.00 92.38 195 ARG A N 1
ATOM 1464 C CA . ARG A 1 195 ? 1.568 -12.693 -14.204 1.00 92.38 195 ARG A CA 1
ATOM 1465 C C . ARG A 1 195 ? 2.664 -12.602 -15.261 1.00 92.38 195 ARG A C 1
ATOM 1467 O O . ARG A 1 195 ? 3.294 -13.602 -15.562 1.00 92.38 195 ARG A O 1
ATOM 1474 N N . ALA A 1 196 ? 2.929 -11.414 -15.806 1.00 92.44 196 ALA A N 1
ATOM 1475 C CA . ALA A 1 196 ? 3.963 -11.255 -16.823 1.00 92.44 196 ALA A CA 1
ATOM 1476 C C . ALA A 1 196 ? 5.375 -11.539 -16.282 1.00 92.44 196 ALA A C 1
ATOM 1478 O O . ALA A 1 196 ? 6.196 -12.107 -17.002 1.00 92.44 196 ALA A O 1
ATOM 1479 N N . VAL A 1 197 ? 5.666 -11.159 -15.032 1.00 93.81 197 VAL A N 1
ATOM 1480 C CA . VAL A 1 197 ? 6.924 -11.518 -14.361 1.00 93.81 197 VAL A CA 1
ATOM 1481 C C . VAL A 1 197 ? 6.982 -13.024 -14.131 1.00 93.81 197 VAL A C 1
ATOM 1483 O O . VAL A 1 197 ? 7.982 -13.633 -14.506 1.00 93.81 197 VAL A O 1
ATOM 1486 N N . ASP A 1 198 ? 5.920 -13.628 -13.596 1.00 94.25 198 ASP A N 1
ATOM 1487 C CA . ASP A 1 198 ? 5.856 -15.074 -13.359 1.00 94.25 198 ASP A CA 1
ATOM 1488 C C . ASP A 1 198 ? 6.086 -15.863 -14.656 1.00 94.25 198 ASP A C 1
ATOM 1490 O O . ASP A 1 198 ? 6.925 -16.762 -14.690 1.00 94.25 198 ASP A O 1
ATOM 1494 N N . ASP A 1 199 ? 5.437 -15.469 -15.753 1.00 93.69 199 ASP A N 1
ATOM 1495 C CA . ASP A 1 199 ? 5.596 -16.094 -17.068 1.00 93.69 199 ASP A CA 1
ATOM 1496 C C . ASP A 1 199 ? 7.035 -15.982 -17.594 1.00 93.69 199 ASP A C 1
ATOM 1498 O O . ASP A 1 199 ? 7.542 -16.896 -18.247 1.00 93.69 199 ASP A O 1
ATOM 1502 N N . VAL A 1 200 ? 7.709 -14.843 -17.387 1.00 94.62 200 VAL A N 1
ATOM 1503 C CA . VAL A 1 200 ? 9.121 -14.678 -17.781 1.00 94.62 200 VAL A CA 1
ATOM 1504 C C . VAL A 1 200 ? 10.020 -15.570 -16.929 1.00 94.62 200 VAL A C 1
ATOM 1506 O O . VAL A 1 200 ? 10.860 -16.280 -17.480 1.00 94.62 200 VAL A O 1
ATOM 1509 N N . MET A 1 201 ? 9.806 -15.597 -15.614 1.00 92.75 201 MET A N 1
ATOM 1510 C CA . MET A 1 201 ? 10.601 -16.402 -14.685 1.00 92.75 201 MET A CA 1
ATOM 1511 C C . MET A 1 201 ? 10.435 -17.903 -14.927 1.00 92.75 201 MET A C 1
ATOM 1513 O O . MET A 1 201 ? 11.427 -18.625 -14.961 1.00 92.75 201 MET A O 1
ATOM 1517 N N . GLN A 1 202 ? 9.212 -18.374 -15.183 1.00 94.69 202 GLN A N 1
ATOM 1518 C CA . GLN A 1 202 ? 8.935 -19.782 -15.498 1.00 94.69 202 GLN A CA 1
ATOM 1519 C C . GLN A 1 202 ? 9.628 -20.252 -16.781 1.00 94.69 202 GLN A C 1
ATOM 1521 O O . GLN A 1 202 ? 9.981 -21.422 -16.902 1.00 94.69 202 GLN A O 1
ATOM 1526 N N . ARG A 1 203 ? 9.859 -19.343 -17.731 1.00 94.25 203 ARG A N 1
ATOM 1527 C CA . ARG A 1 203 ? 10.582 -19.630 -18.978 1.00 94.25 203 ARG A CA 1
ATOM 1528 C C . ARG A 1 203 ? 12.101 -19.482 -18.851 1.00 94.25 203 ARG A C 1
ATOM 1530 O O . ARG A 1 203 ? 12.795 -19.653 -19.848 1.00 94.25 203 ARG A O 1
ATOM 1537 N N . GLY A 1 204 ? 12.617 -19.144 -17.666 1.00 92.94 204 GLY A N 1
ATOM 1538 C CA . GLY A 1 204 ? 14.038 -18.847 -17.456 1.00 92.94 204 GLY A CA 1
ATOM 1539 C C . GLY A 1 204 ? 14.506 -17.559 -18.143 1.00 92.94 204 GLY A C 1
ATOM 1540 O O . GLY A 1 204 ? 15.699 -17.397 -18.383 1.00 92.94 204 GLY A O 1
ATOM 1541 N N . GLY A 1 205 ? 13.573 -16.671 -18.496 1.00 92.19 205 GLY A N 1
ATOM 1542 C CA . GLY A 1 205 ? 13.867 -15.384 -19.118 1.00 92.19 205 GLY A CA 1
ATOM 1543 C C . GLY A 1 205 ? 14.299 -14.326 -18.105 1.00 92.19 205 GLY A C 1
ATOM 1544 O O . GLY A 1 205 ? 14.247 -14.523 -16.889 1.00 92.19 205 GLY A O 1
ATOM 1545 N N . GLU A 1 206 ? 14.693 -13.165 -18.612 1.00 92.62 206 GLU A N 1
ATOM 1546 C CA . GLU A 1 206 ? 15.196 -12.056 -17.809 1.00 92.62 206 GLU A CA 1
ATOM 1547 C C . GLU A 1 206 ? 14.160 -10.909 -17.795 1.00 92.62 206 GLU A C 1
ATOM 1549 O O . GLU A 1 206 ? 13.784 -10.410 -18.860 1.00 92.62 206 GLU A O 1
ATOM 1554 N N . PRO A 1 207 ? 13.650 -10.468 -16.623 1.00 90.50 207 PRO A N 1
ATOM 1555 C CA . PRO A 1 207 ? 12.534 -9.525 -16.545 1.00 90.50 207 PRO A CA 1
ATOM 1556 C C . PRO A 1 207 ? 12.802 -8.198 -17.244 1.00 90.50 207 PRO A C 1
ATOM 1558 O O . PRO A 1 207 ? 11.881 -7.601 -17.803 1.00 90.50 207 PRO A O 1
ATOM 1561 N N . TRP A 1 208 ? 14.039 -7.706 -17.227 1.00 89.81 208 TRP A N 1
ATOM 1562 C CA . TRP A 1 208 ? 14.374 -6.481 -17.928 1.00 89.81 208 TRP A CA 1
ATOM 1563 C C . TRP A 1 208 ? 14.276 -6.658 -19.444 1.00 89.81 208 TRP A C 1
ATOM 1565 O O . TRP A 1 208 ? 13.584 -5.885 -20.107 1.00 89.81 208 TRP A O 1
ATOM 1575 N N . THR A 1 209 ? 14.907 -7.687 -19.993 1.00 90.69 209 THR A N 1
ATOM 1576 C CA . THR A 1 209 ? 15.023 -7.915 -21.437 1.00 90.69 209 THR A CA 1
ATOM 1577 C C . THR A 1 209 ? 13.715 -8.401 -22.055 1.00 90.69 209 THR A C 1
ATOM 1579 O O . THR A 1 209 ? 13.325 -7.925 -23.124 1.00 90.69 209 THR A O 1
ATOM 1582 N N . ASP A 1 210 ? 12.998 -9.293 -21.373 1.00 92.12 210 ASP A N 1
ATOM 1583 C CA . ASP A 1 210 ? 11.820 -9.969 -21.921 1.00 92.12 210 ASP A CA 1
ATOM 1584 C C . ASP A 1 210 ? 10.496 -9.268 -21.596 1.00 92.12 210 ASP A C 1
ATOM 1586 O O . ASP A 1 210 ? 9.500 -9.460 -22.308 1.00 92.12 210 ASP A O 1
ATOM 1590 N N . LEU A 1 211 ? 10.474 -8.423 -20.561 1.00 94.00 211 LEU A N 1
ATOM 1591 C CA . LEU A 1 211 ? 9.271 -7.724 -20.108 1.00 94.00 211 LEU A CA 1
ATOM 1592 C C . LEU A 1 211 ? 9.452 -6.206 -20.065 1.00 94.00 211 LEU A C 1
ATOM 1594 O O . LEU A 1 211 ? 8.817 -5.504 -20.851 1.00 94.00 211 LEU A O 1
ATOM 1598 N N . LEU A 1 212 ? 10.292 -5.681 -19.171 1.00 93.62 212 LEU A N 1
ATOM 1599 C CA . LEU A 1 212 ? 10.299 -4.252 -18.840 1.00 93.62 212 LEU A CA 1
ATOM 1600 C C . LEU A 1 212 ? 10.795 -3.376 -19.993 1.00 93.62 212 LEU A C 1
ATOM 1602 O O . LEU A 1 212 ? 10.146 -2.388 -20.319 1.00 93.62 212 LEU A O 1
ATOM 1606 N N . ALA A 1 213 ? 11.901 -3.724 -20.652 1.00 91.88 213 ALA A N 1
ATOM 1607 C CA . ALA A 1 213 ? 12.422 -2.947 -21.773 1.00 91.88 213 ALA A CA 1
ATOM 1608 C C . ALA A 1 213 ? 11.462 -2.955 -22.984 1.00 91.88 213 ALA A C 1
ATOM 1610 O O . ALA A 1 213 ? 11.187 -1.877 -23.525 1.00 91.88 213 ALA A O 1
ATOM 1611 N N . PRO A 1 214 ? 10.882 -4.100 -23.403 1.00 93.50 214 PRO A N 1
ATOM 1612 C CA . PRO A 1 214 ? 9.814 -4.117 -24.401 1.00 93.50 214 PRO A CA 1
ATOM 1613 C C . PRO A 1 214 ? 8.584 -3.286 -24.009 1.00 93.50 214 PRO A C 1
ATOM 1615 O O . PRO A 1 214 ? 8.015 -2.606 -24.862 1.00 93.50 214 PRO A O 1
ATOM 1618 N N . LEU A 1 215 ? 8.193 -3.295 -22.734 1.00 93.62 215 LEU A N 1
ATOM 1619 C CA . LEU A 1 215 ? 7.038 -2.553 -22.228 1.00 93.62 215 LEU A CA 1
ATOM 1620 C C . LEU A 1 215 ? 7.301 -1.036 -22.169 1.00 93.62 215 LEU A C 1
ATOM 1622 O O . LEU A 1 215 ? 6.493 -0.223 -22.617 1.00 93.62 215 LEU A O 1
ATOM 1626 N N . PHE A 1 216 ? 8.466 -0.622 -21.679 1.00 93.00 216 PHE A N 1
ATOM 1627 C CA . PHE A 1 216 ? 8.843 0.789 -21.609 1.00 93.00 216 PHE A CA 1
ATOM 1628 C C . PHE A 1 216 ? 9.063 1.367 -23.005 1.00 93.00 216 PHE A C 1
ATOM 1630 O O . PHE A 1 216 ? 8.373 2.300 -23.415 1.00 93.00 216 PHE A O 1
ATOM 1637 N N . PHE A 1 217 ? 9.975 0.775 -23.774 1.00 91.88 217 PHE A N 1
ATOM 1638 C CA . PHE A 1 217 ? 10.443 1.363 -25.028 1.00 91.88 217 PHE A CA 1
ATOM 1639 C C . PHE A 1 217 ? 9.610 0.933 -26.241 1.00 91.88 217 PHE A C 1
ATOM 1641 O O . PHE A 1 217 ? 9.509 1.665 -27.224 1.00 91.88 217 PHE A O 1
ATOM 1648 N N . GLY A 1 218 ? 9.038 -0.271 -26.198 1.00 91.38 218 GLY A N 1
ATOM 1649 C CA . GLY A 1 218 ? 8.298 -0.866 -27.308 1.00 91.38 218 GLY A CA 1
ATOM 1650 C C . GLY A 1 218 ? 6.796 -0.594 -27.277 1.00 91.38 218 GLY A C 1
ATOM 1651 O O . GLY A 1 218 ? 6.184 -0.616 -28.347 1.00 91.38 218 GLY A O 1
ATOM 1652 N N . THR A 1 219 ? 6.206 -0.313 -26.108 1.00 93.75 219 THR A N 1
ATOM 1653 C CA . THR A 1 219 ? 4.773 0.007 -25.986 1.00 93.75 219 THR A CA 1
ATOM 1654 C C . THR A 1 219 ? 4.513 1.402 -25.432 1.00 93.75 219 THR A C 1
ATOM 1656 O O . THR A 1 219 ? 3.973 2.238 -26.156 1.00 93.75 219 THR A O 1
ATOM 1659 N N . LEU A 1 220 ? 4.894 1.683 -24.185 1.00 93.00 220 LEU A N 1
ATOM 1660 C CA . LEU A 1 220 ? 4.518 2.925 -23.496 1.00 93.00 220 LEU A CA 1
ATOM 1661 C C . LEU A 1 220 ? 5.155 4.156 -24.149 1.00 93.00 220 LEU A C 1
ATOM 1663 O O . LEU A 1 220 ? 4.533 5.214 -24.198 1.00 93.00 220 LEU A O 1
ATOM 1667 N N . ASN A 1 221 ? 6.339 3.986 -24.740 1.00 93.00 221 ASN A N 1
ATOM 1668 C CA . ASN A 1 221 ? 7.033 5.001 -25.525 1.00 93.00 221 ASN A CA 1
ATOM 1669 C C . ASN A 1 221 ? 6.904 4.823 -27.055 1.00 93.00 221 ASN A C 1
ATOM 1671 O O . ASN A 1 221 ? 7.715 5.332 -27.829 1.00 93.00 221 ASN A O 1
ATOM 1675 N N . ARG A 1 222 ? 5.914 4.067 -27.546 1.00 91.94 222 ARG A N 1
ATOM 1676 C CA . ARG A 1 222 ? 5.744 3.891 -28.995 1.00 91.94 222 ARG A CA 1
ATOM 1677 C C . ARG A 1 222 ? 4.275 3.836 -29.425 1.00 91.94 222 ARG A C 1
ATOM 1679 O O . ARG A 1 222 ? 3.532 2.980 -28.931 1.00 91.94 222 ARG A O 1
ATOM 1686 N N . PRO A 1 223 ? 3.855 4.672 -30.400 1.00 91.31 223 PRO A N 1
ATOM 1687 C CA . PRO A 1 223 ? 2.505 4.622 -30.955 1.00 91.31 223 PRO A CA 1
ATOM 1688 C C . PRO A 1 223 ? 2.154 3.228 -31.472 1.00 91.31 223 PRO A C 1
ATOM 1690 O O . PRO A 1 223 ? 2.999 2.579 -32.092 1.00 91.31 223 PRO A O 1
ATOM 1693 N N . VAL A 1 224 ? 0.901 2.796 -31.278 1.00 89.12 224 VAL A N 1
ATOM 1694 C CA . VAL A 1 224 ? 0.410 1.445 -31.630 1.00 89.12 224 VAL A CA 1
ATOM 1695 C C . VAL A 1 224 ? 0.775 1.053 -33.067 1.00 89.12 224 VAL A C 1
ATOM 1697 O O . VAL A 1 224 ? 1.316 -0.031 -33.290 1.00 89.12 224 VAL A O 1
ATOM 1700 N N . ALA A 1 225 ? 0.585 1.968 -34.023 1.00 90.38 225 ALA A N 1
ATOM 1701 C CA . ALA A 1 225 ? 0.896 1.756 -35.439 1.00 90.38 225 ALA A CA 1
ATOM 1702 C C . ALA A 1 225 ? 2.376 1.414 -35.707 1.00 90.38 225 ALA A 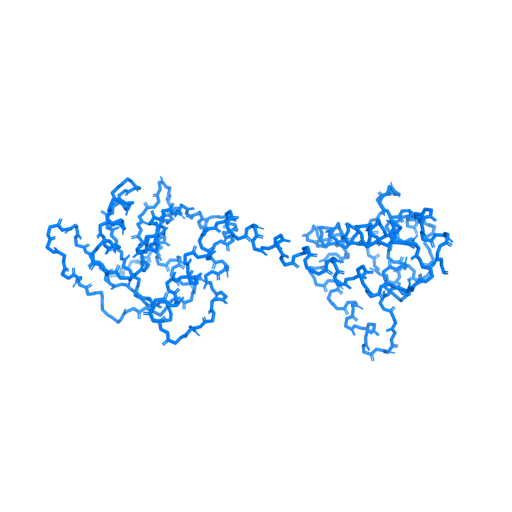C 1
ATOM 1704 O O . ALA A 1 225 ? 2.684 0.691 -36.650 1.00 90.38 225 ALA A O 1
ATOM 1705 N N . ARG A 1 226 ? 3.300 1.882 -34.856 1.00 90.94 226 ARG A N 1
ATOM 1706 C CA . ARG A 1 226 ? 4.754 1.700 -35.008 1.00 90.94 226 ARG A CA 1
ATOM 1707 C C . ARG A 1 226 ? 5.322 0.557 -34.157 1.00 90.94 226 ARG A C 1
ATOM 1709 O O . ARG A 1 226 ? 6.532 0.344 -34.159 1.00 90.94 226 ARG A O 1
ATOM 1716 N N . ARG A 1 227 ? 4.491 -0.171 -33.399 1.00 93.38 227 ARG A N 1
ATOM 1717 C CA . ARG A 1 227 ? 4.946 -1.255 -32.507 1.00 93.38 227 ARG A CA 1
ATOM 1718 C C . ARG A 1 227 ? 5.382 -2.491 -33.287 1.00 93.38 227 ARG A C 1
ATOM 1720 O O . ARG A 1 227 ? 4.714 -2.888 -34.240 1.00 93.38 227 ARG A O 1
ATOM 1727 N N . THR A 1 228 ? 6.455 -3.129 -32.824 1.00 92.50 228 THR A N 1
ATOM 1728 C CA . THR A 1 228 ? 6.903 -4.441 -33.315 1.00 92.50 228 THR A CA 1
ATOM 1729 C C . THR A 1 228 ? 5.930 -5.541 -32.885 1.00 92.50 228 THR A C 1
ATOM 1731 O O . THR A 1 228 ? 5.168 -5.361 -31.933 1.00 92.50 228 THR A O 1
ATOM 1734 N N . ALA A 1 229 ? 5.975 -6.708 -33.536 1.00 87.94 229 ALA A N 1
ATOM 1735 C CA . ALA A 1 229 ? 5.156 -7.861 -33.144 1.00 87.94 229 ALA A CA 1
ATOM 1736 C C . ALA A 1 229 ? 5.369 -8.250 -31.666 1.00 87.94 229 ALA A C 1
ATOM 1738 O O . ALA A 1 229 ? 4.405 -8.446 -30.929 1.00 87.94 229 ALA A O 1
ATOM 1739 N N . GLY A 1 230 ? 6.626 -8.239 -31.204 1.00 86.31 230 GLY A N 1
ATOM 1740 C CA . GLY A 1 230 ? 6.971 -8.505 -29.805 1.00 86.31 230 GLY A CA 1
ATOM 1741 C C . GLY A 1 230 ? 6.377 -7.500 -28.813 1.00 86.31 230 GLY A C 1
ATOM 1742 O O . GLY A 1 230 ? 6.047 -7.884 -27.703 1.00 86.31 230 GLY A O 1
ATOM 1743 N N . ALA A 1 231 ? 6.178 -6.240 -29.202 1.00 89.69 231 ALA A N 1
ATOM 1744 C CA . ALA A 1 231 ? 5.513 -5.246 -28.358 1.00 89.69 231 ALA A CA 1
ATOM 1745 C C . ALA A 1 231 ? 3.977 -5.349 -28.424 1.00 89.69 231 ALA A C 1
ATOM 17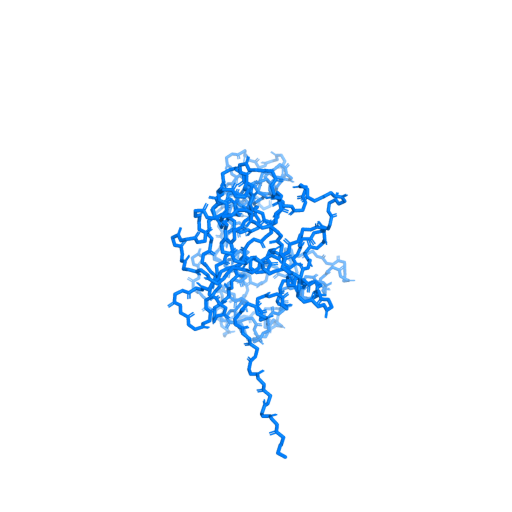47 O O . ALA A 1 231 ? 3.290 -5.078 -27.444 1.00 89.69 231 ALA A O 1
ATOM 1748 N N . ARG A 1 232 ? 3.415 -5.775 -29.563 1.00 90.06 232 ARG A N 1
ATOM 1749 C CA . ARG A 1 232 ? 1.963 -5.991 -29.715 1.00 90.06 232 ARG A CA 1
ATOM 1750 C C . ARG A 1 232 ? 1.449 -7.172 -28.889 1.00 90.06 232 ARG A C 1
ATOM 1752 O O . ARG A 1 232 ? 0.283 -7.163 -28.512 1.00 90.06 232 ARG A O 1
ATOM 1759 N N . ARG A 1 233 ? 2.313 -8.142 -28.557 1.00 90.31 233 ARG A N 1
ATOM 1760 C CA . ARG A 1 233 ? 1.954 -9.309 -27.726 1.00 90.31 233 ARG A CA 1
ATOM 1761 C C . ARG A 1 233 ? 1.412 -8.940 -26.343 1.00 90.31 233 ARG A C 1
ATOM 1763 O O . ARG A 1 233 ? 0.721 -9.743 -25.737 1.00 90.31 233 ARG A O 1
ATOM 1770 N N . PHE A 1 234 ? 1.733 -7.745 -25.848 1.00 90.75 234 PHE A N 1
ATOM 1771 C CA . PHE A 1 234 ? 1.283 -7.268 -24.542 1.00 90.75 234 PHE A CA 1
ATOM 1772 C C . PHE A 1 234 ? -0.167 -6.755 -24.537 1.00 90.75 234 PHE A C 1
ATOM 1774 O O . PHE A 1 234 ? -0.649 -6.315 -23.499 1.00 90.75 234 PHE A O 1
ATOM 1781 N N . GLY A 1 235 ? -0.866 -6.800 -25.675 1.00 91.62 235 GLY A N 1
ATOM 1782 C CA . GLY A 1 235 ? -2.278 -6.437 -25.760 1.00 91.62 235 GLY A CA 1
ATOM 1783 C C . GLY A 1 235 ? -2.515 -4.928 -25.812 1.00 91.62 235 GLY A C 1
ATOM 1784 O O . GLY A 1 235 ? -1.737 -4.161 -26.399 1.00 91.62 235 GLY A O 1
ATOM 1785 N N . ARG A 1 236 ? -3.640 -4.492 -25.239 1.00 91.81 236 ARG A N 1
ATOM 1786 C CA . ARG A 1 236 ? -4.089 -3.095 -25.275 1.00 91.81 236 ARG A CA 1
ATOM 1787 C C . ARG A 1 236 ? -3.353 -2.261 -24.234 1.00 91.81 236 ARG A C 1
ATOM 1789 O O . ARG A 1 236 ? -3.836 -2.058 -23.129 1.00 91.81 236 ARG A O 1
ATOM 1796 N N . ILE A 1 237 ? -2.186 -1.756 -24.623 1.00 92.94 237 ILE A N 1
ATOM 1797 C CA . ILE A 1 237 ? -1.378 -0.837 -23.808 1.00 92.94 237 ILE A CA 1
ATOM 1798 C C . ILE A 1 237 ? -1.382 0.557 -24.441 1.00 92.94 237 ILE A C 1
ATOM 1800 O O . ILE A 1 237 ? -1.096 0.653 -25.641 1.00 92.94 237 ILE A O 1
ATOM 1804 N N . PRO A 1 238 ? -1.656 1.644 -23.699 1.00 89.94 238 PRO A N 1
ATOM 1805 C CA . PRO A 1 238 ? -1.654 2.990 -24.256 1.00 89.94 238 PRO A CA 1
ATOM 1806 C C . PRO A 1 238 ? -0.244 3.450 -24.632 1.00 89.94 238 PRO A C 1
ATOM 1808 O O . PRO A 1 238 ? 0.770 2.873 -24.238 1.00 89.94 238 PRO A O 1
ATOM 1811 N N . PHE A 1 239 ? -0.185 4.500 -25.438 1.00 90.81 239 PHE A N 1
ATOM 1812 C CA . PHE A 1 239 ? 1.038 5.249 -25.683 1.00 90.81 239 PHE A CA 1
ATOM 1813 C C . PHE A 1 239 ? 1.020 6.500 -24.803 1.00 90.81 239 PHE A C 1
ATOM 1815 O O . PHE A 1 239 ? 0.035 7.231 -24.823 1.00 90.81 239 PHE A O 1
ATOM 1822 N N . LEU A 1 240 ? 2.087 6.732 -24.033 1.00 86.56 240 LEU A N 1
ATOM 1823 C CA . LEU A 1 240 ? 2.145 7.774 -23.000 1.00 86.56 240 LEU A CA 1
ATOM 1824 C C . LEU A 1 240 ? 3.206 8.857 -23.272 1.00 86.56 240 LEU A C 1
ATOM 1826 O O . LEU A 1 240 ? 3.602 9.549 -22.344 1.00 86.56 240 LEU A O 1
ATOM 1830 N N . ASN A 1 241 ? 3.658 9.015 -24.525 1.00 65.00 241 ASN A N 1
ATOM 1831 C CA . ASN A 1 241 ? 4.521 10.125 -24.976 1.00 65.00 241 ASN A CA 1
ATOM 1832 C C . ASN A 1 241 ? 5.698 10.470 -24.028 1.00 65.00 241 ASN A C 1
ATOM 1834 O O . ASN A 1 241 ? 5.848 11.590 -23.546 1.00 65.00 241 ASN A O 1
ATOM 1838 N N . GLY A 1 242 ? 6.561 9.483 -23.804 1.00 63.94 242 GLY A N 1
ATOM 1839 C CA . GLY A 1 242 ? 8.010 9.679 -23.871 1.00 63.94 242 GLY A CA 1
ATOM 1840 C C . GLY A 1 242 ? 8.792 10.222 -22.686 1.00 63.94 242 GLY A C 1
ATOM 1841 O O . GLY A 1 242 ? 9.891 9.739 -22.495 1.00 63.94 242 GLY A O 1
ATOM 1842 N N . GLY A 1 243 ? 8.283 11.073 -21.798 1.00 80.62 243 GLY A N 1
ATOM 1843 C CA . GLY A 1 243 ? 9.158 11.651 -20.754 1.00 80.62 243 GLY A CA 1
ATOM 1844 C C . GLY A 1 243 ? 9.848 10.603 -19.855 1.00 80.62 243 GLY A C 1
ATOM 1845 O O . GLY A 1 243 ? 11.070 10.481 -19.805 1.00 80.62 243 GLY A O 1
ATOM 1846 N N . LEU A 1 244 ? 9.049 9.792 -19.160 1.00 85.75 244 LEU A N 1
ATOM 1847 C CA . LEU A 1 244 ? 9.558 8.805 -18.201 1.00 85.75 244 LEU A CA 1
ATOM 1848 C C . LEU A 1 244 ? 10.038 7.500 -18.866 1.00 85.75 244 LEU A C 1
ATOM 1850 O O . LEU A 1 244 ? 10.856 6.783 -18.293 1.00 85.75 244 LEU A O 1
ATOM 1854 N N . PHE A 1 245 ? 9.526 7.172 -20.056 1.00 90.06 245 PHE A N 1
ATOM 1855 C CA . PHE A 1 245 ? 9.770 5.893 -20.741 1.00 90.06 245 PHE A CA 1
ATOM 1856 C C . PHE A 1 245 ? 10.709 5.997 -21.950 1.00 90.06 245 PHE A C 1
ATOM 1858 O O . PHE A 1 245 ? 10.965 4.994 -22.618 1.00 90.06 245 PHE A O 1
ATOM 1865 N N . GLU A 1 246 ? 11.247 7.179 -22.245 1.00 89.38 246 GLU A N 1
ATOM 1866 C CA . GLU A 1 246 ? 12.384 7.328 -23.149 1.00 89.38 246 GLU A CA 1
ATOM 1867 C C . GLU A 1 246 ? 13.651 6.747 -22.544 1.00 89.38 246 GLU A C 1
ATOM 1869 O O . GLU A 1 246 ? 13.819 6.709 -21.327 1.00 89.38 246 GLU A O 1
ATOM 1874 N N . ARG A 1 247 ? 14.551 6.277 -23.411 1.00 88.88 247 ARG A N 1
ATOM 1875 C CA . ARG A 1 247 ? 15.872 5.817 -22.981 1.00 88.88 247 ARG A CA 1
ATOM 1876 C C . ARG A 1 247 ? 16.624 6.999 -22.390 1.00 88.88 247 ARG A C 1
ATOM 1878 O O . ARG A 1 247 ? 16.869 7.981 -23.083 1.00 88.88 247 ARG A O 1
ATOM 1885 N N . HIS A 1 248 ? 17.006 6.881 -21.128 1.00 89.31 248 HIS A N 1
ATOM 1886 C CA . HIS A 1 248 ? 17.733 7.933 -20.441 1.00 89.31 248 HIS A CA 1
ATOM 1887 C C . HIS A 1 248 ? 19.220 7.888 -20.833 1.00 89.31 248 HIS A C 1
ATOM 1889 O O . HIS A 1 248 ? 19.758 6.788 -20.998 1.00 89.31 248 HIS A O 1
ATOM 1895 N N . PRO A 1 249 ? 19.927 9.031 -20.928 1.00 87.88 249 PRO A N 1
ATOM 1896 C CA . PRO A 1 249 ? 21.353 9.059 -21.265 1.00 87.88 249 PRO A CA 1
ATOM 1897 C C . PRO A 1 249 ? 22.218 8.133 -20.398 1.00 87.88 249 PRO A C 1
ATOM 1899 O O . PRO A 1 249 ? 23.101 7.458 -20.917 1.00 87.88 249 PRO A O 1
ATOM 1902 N N . LEU A 1 250 ? 21.905 8.018 -19.102 1.00 85.88 250 LEU A N 1
ATOM 1903 C CA . LEU A 1 250 ? 22.577 7.083 -18.183 1.00 85.88 250 LEU A CA 1
ATOM 1904 C C . LEU A 1 250 ? 22.471 5.613 -18.626 1.00 85.88 250 LEU A C 1
ATOM 1906 O O . LEU A 1 250 ? 23.430 4.863 -18.493 1.00 85.88 250 LEU A O 1
ATOM 1910 N N . GLU A 1 251 ? 21.331 5.196 -19.181 1.00 85.12 251 GLU A N 1
ATOM 1911 C CA . GLU A 1 251 ? 21.128 3.819 -19.658 1.00 85.12 251 GLU A CA 1
ATOM 1912 C C . GLU A 1 251 ? 21.868 3.544 -20.970 1.00 85.12 251 GLU A C 1
ATOM 1914 O O . GLU A 1 251 ? 22.155 2.393 -21.295 1.00 85.12 251 GLU A O 1
ATOM 1919 N N . VAL A 1 252 ? 22.138 4.594 -21.751 1.00 84.62 252 VAL A N 1
ATOM 1920 C CA . VAL A 1 252 ? 22.933 4.506 -22.981 1.00 84.62 252 VAL A CA 1
ATOM 1921 C C . VAL A 1 252 ? 24.420 4.467 -22.642 1.00 84.62 252 VAL A C 1
ATOM 1923 O O . VAL A 1 252 ? 25.144 3.656 -23.211 1.00 84.62 252 VAL A O 1
ATOM 1926 N N . ALA A 1 253 ? 24.855 5.300 -21.693 1.00 82.94 253 ALA A N 1
ATOM 1927 C CA . ALA A 1 253 ? 26.248 5.409 -21.269 1.00 82.94 253 ALA A CA 1
ATOM 1928 C C . ALA A 1 253 ? 26.772 4.138 -20.584 1.00 82.94 253 ALA A C 1
ATOM 1930 O O . ALA A 1 253 ? 27.940 3.795 -20.742 1.00 82.94 253 ALA A O 1
ATOM 1931 N N . HIS A 1 254 ? 25.910 3.429 -19.850 1.00 79.75 254 HIS A N 1
ATOM 1932 C CA . HIS A 1 254 ? 26.314 2.312 -18.993 1.00 79.75 254 HIS A CA 1
ATOM 1933 C C . HIS A 1 254 ? 25.706 0.963 -19.394 1.00 79.75 254 HIS A C 1
ATOM 1935 O O . HIS A 1 254 ? 25.576 0.067 -18.554 1.00 79.75 254 HIS A O 1
ATOM 1941 N N . ARG A 1 255 ? 25.315 0.808 -20.664 1.00 65.69 255 ARG A N 1
ATOM 1942 C CA . ARG A 1 255 ? 24.751 -0.449 -21.175 1.00 65.69 255 ARG A CA 1
ATOM 1943 C C . ARG A 1 255 ? 25.708 -1.631 -21.008 1.00 65.69 255 ARG A C 1
ATOM 1945 O O . ARG A 1 255 ? 26.935 -1.415 -20.890 1.00 65.69 255 ARG A O 1
#

Radius of gyration: 24.97 Å; chains: 1; bounding box: 75×34×74 Å

Foldseek 3Di:
DDDPPPDQALVRVLCVLLVWAFDPDWDFDDDDPAATWTFTTHLQPATEIEGADEPVNQQVVLQVCQVVVNFHWYWYAYPDRNWIWTWTSHPVIDIAIARPVDPGQLSVQSSPDDRPPDNVVNSVSSNCSRPVVSVVVVVVVVVVVVLVVQLVPDDPVQDSVLSSVVSVLVVVLVVVVLVCLVVCQQQNHVCLLVVQVVVCVVVVHDCVPQPVLCCLVQAQCDDPVPHDPSSCVSPRHHHNHDDSSPDDPSNVVPD

pLDDT: mean 84.13, std 11.6, range [34.28, 94.69]